Protein AF-0000000084339738 (afdb_homodimer)

Sequence (264 aa):
MTVSRRSVSARWTGGLRAEVDAGGFTVVADEPASVGGSDTGPQPTELLLASIASCFTIALAYTARKRGVPLDGLEVDVTGHYDGPSFDAFRIEVRATTPDPEELARLAEVAERVCYVTRTLTRSPELEFVIGMTVSRRSVSARWTGGLRAEVDAGGFTVVADEPASVGGSDTGPQPTELLLASIASCFTIALAYTARKRGVPLDGLEVDVTGHYDGPSFDAFRIEVRATTPDPEELARLAEVAERVCYVTRTLTRSPELEFVIG

Foldseek 3Di:
DPPPDADKDWDDPDWQKIWIQHVNDIAIAWDDVVVTTDPPHHHPVVVLQVLQFVLLQVLLVVLCVVVVFDFAAKGWDKDFDDDDPDTPDIDIDIDTPDDDPVVSVVSSVRSCVVRPSNVCVVPPDDDDDDDD/DPPPDADKDWDDPDWQKIWIQHVNDIAIAWDDVVVTTDPPHHHPVVVLQVLQFVLLQVLLVVLCVVVVFDFAAKGWDKDFDDDDPDTPDIDIDIDTPDDDPVVSVVSSVRSCVVRPSNVCVVPPDDDDDDDD

Nearest PDB structures (foldseek):
  2onf-assembly1_B  TM=8.241E-01  e=3.377E-07  Thermoplasma acidophilum
  2pn2-assembly1_A-2  TM=8.244E-01  e=4.849E-07  Psychrobacter arcticus 273-4
  6mjn-assembly2_C  TM=7.003E-01  e=8.859E-07  Legionella pneumophila
  3lus-assembly1_A  TM=6.775E-01  e=2.439E-05  Vibrio cholerae O1 biovar El Tor str. N16961
  9jxc-assembly2_C  TM=6.841E-01  e=3.104E-05  Acinetobacter baumannii

pLDDT: mean 96.78, std 7.14, range [38.78, 99.0]

Solvent-accessible surface area (backbone atoms only — not comparable to full-atom values): 12621 Å² total; per-residue (Å²): 130,83,69,51,61,52,64,29,41,20,35,58,72,54,69,31,27,26,40,22,42,22,83,86,32,81,44,58,26,13,31,50,55,92,80,55,20,77,53,81,31,25,36,29,62,40,32,39,41,40,11,41,21,30,24,46,45,30,22,36,43,50,47,26,57,78,68,70,44,68,75,36,69,42,35,24,36,25,36,37,33,48,54,82,60,18,43,51,31,36,40,40,37,36,37,41,74,33,44,56,56,68,57,44,43,55,42,46,60,55,17,58,68,60,12,36,50,61,41,20,43,68,66,38,38,48,77,43,81,45,76,79,129,84,70,50,60,51,65,30,40,21,35,57,73,55,70,32,26,24,41,22,41,22,83,86,31,82,45,57,26,14,31,50,55,93,80,56,21,77,53,81,33,25,36,29,65,39,32,39,42,39,12,42,21,30,24,46,46,30,20,35,42,50,47,26,58,76,69,69,46,68,74,37,70,42,36,24,36,25,36,37,32,48,54,82,61,18,44,52,32,36,40,40,37,37,40,41,72,34,44,55,56,67,59,44,44,55,40,45,60,55,18,58,70,59,12,36,48,61,41,19,44,68,66,36,37,48,79,43,80,46,74,78

Organism: Pseudonocardia thermophila (NCBI:txid1848)

Secondary structure (DSSP, 8-state):
----EEEEEEEE-STTEEEEEETTEEEEEE--GGGT----S--HHHHHHHHHHHHHHHHHHHHHHHHT---BS-EEEEEEEE-SSSEEEEEEEEE-SBS-HHHHHHHHHHHHHH-HHHHHHHH--EEEEEE-/----EEEEEEEE-STTEEEEEETTEEEEEE--GGGT----S--HHHHHHHHHHHHHHHHHHHHHHHHT---BS-EEEEEEEE-SSSEEEEEEEEE-SBS-HHHHHHHHHHHHHH-HHHHHHHH--EEEEEE-

Radius of gyration: 17.91 Å; Cα contacts (8 Å, |Δi|>4): 684; chains: 2; bounding box: 31×58×48 Å

InterPro domains:
  IPR003718 OsmC/Ohr conserved domain [PF02566] (37-128)
  IPR015946 K homology domain-like, alpha/beta [G3DSA:3.30.300.20] (3-131)
  IPR036102 OsmC/Ohr superfamily [SSF82784] (3-129)
  IPR052924 OsmC/Ohr hydroperoxide reductase [PTHR35368] (8-130)

Structure (mmCIF, N/CA/C/O backbone):
data_AF-0000000084339738-model_v1
#
loop_
_entity.id
_entity.type
_entity.pdbx_description
1 polymer 'Uncharacterized OsmC-related protein'
#
loop_
_atom_site.group_PDB
_atom_site.id
_atom_site.type_symbol
_atom_site.label_atom_id
_atom_site.label_alt_id
_atom_site.label_comp_id
_atom_site.label_asym_id
_atom_site.label_entity_id
_atom_site.label_seq_id
_atom_site.pdbx_PDB_ins_code
_atom_site.Cartn_x
_atom_site.Cartn_y
_atom_site.Cartn_z
_atom_site.occupancy
_atom_site.B_iso_or_equiv
_atom_site.auth_seq_id
_atom_site.auth_comp_id
_atom_site.auth_asym_id
_atom_site.auth_atom_id
_atom_site.pdbx_PDB_model_num
ATOM 1 N N . MET A 1 1 ? -2.322 -0.735 24.672 1 38.78 1 MET A N 1
ATOM 2 C CA . MET A 1 1 ? -1.354 -1.826 24.609 1 38.78 1 MET A CA 1
ATOM 3 C C . MET A 1 1 ? -0.837 -2.018 23.188 1 38.78 1 MET A C 1
ATOM 5 O O . MET A 1 1 ? -1.622 -2.221 22.266 1 38.78 1 MET A O 1
ATOM 9 N N . THR A 1 2 ? 0.412 -1.469 22.672 1 54.81 2 THR A N 1
ATOM 10 C CA . THR A 1 2 ? 0.859 -1.045 21.359 1 54.81 2 THR A CA 1
ATOM 11 C C . THR A 1 2 ? 0.83 -2.215 20.375 1 54.81 2 THR A C 1
ATOM 13 O O . THR A 1 2 ? 1.397 -3.273 20.641 1 54.81 2 THR A O 1
ATOM 16 N N . VAL A 1 3 ? -0.227 -2.396 19.734 1 66.94 3 VAL A N 1
ATOM 17 C CA . VAL A 1 3 ? -0.334 -3.518 18.812 1 66.94 3 VAL A CA 1
ATOM 18 C C . VAL A 1 3 ? 0.99 -3.707 18.062 1 66.94 3 VAL 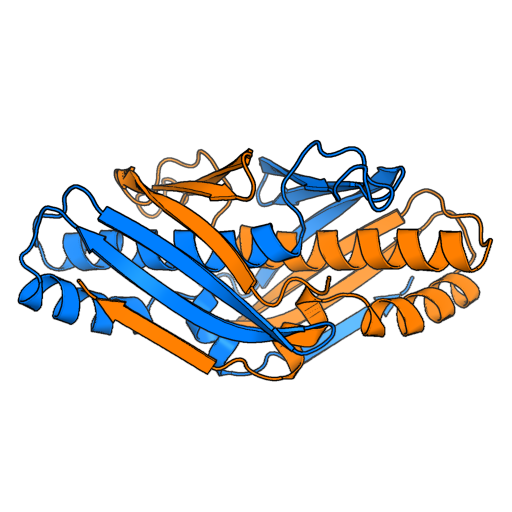A C 1
ATOM 20 O O . VAL A 1 3 ? 1.51 -2.766 17.469 1 66.94 3 VAL A O 1
ATOM 23 N N . SER A 1 4 ? 1.589 -4.867 18.391 1 90.62 4 SER A N 1
ATOM 24 C CA . SER A 1 4 ? 2.9 -5.172 17.828 1 90.62 4 SER A CA 1
ATOM 25 C C . SER A 1 4 ? 2.777 -5.746 16.422 1 90.62 4 SER A C 1
ATOM 27 O O . SER A 1 4 ? 3.768 -5.828 15.688 1 90.62 4 SER A O 1
ATOM 29 N N . ARG A 1 5 ? 1.501 -6.129 16.062 1 97.38 5 ARG A N 1
ATOM 30 C CA . ARG A 1 5 ? 1.348 -6.727 14.742 1 97.38 5 ARG A CA 1
ATOM 31 C C . ARG A 1 5 ? 0.013 -6.332 14.117 1 97.38 5 ARG A C 1
ATOM 33 O O . ARG A 1 5 ? -0.919 -5.945 14.828 1 97.38 5 ARG A O 1
ATOM 40 N N . ARG A 1 6 ? -0.111 -6.371 12.844 1 98.06 6 ARG A N 1
ATOM 41 C CA . ARG A 1 6 ? -1.305 -6.176 12.023 1 98.06 6 ARG A CA 1
ATOM 42 C C . ARG A 1 6 ? -1.306 -7.117 10.82 1 98.06 6 ARG A C 1
ATOM 44 O O . ARG A 1 6 ? -0.273 -7.309 10.18 1 98.06 6 ARG A O 1
ATOM 51 N N . SER A 1 7 ? -2.541 -7.652 10.523 1 98.81 7 SER A N 1
ATOM 52 C CA . SER A 1 7 ? -2.588 -8.617 9.43 1 98.81 7 SER A CA 1
ATOM 53 C C . SER A 1 7 ? -3.74 -8.32 8.477 1 98.81 7 SER A C 1
ATOM 55 O O . SER A 1 7 ? -4.746 -7.73 8.875 1 98.81 7 SER A O 1
ATOM 57 N N . VAL A 1 8 ? -3.568 -8.711 7.199 1 98.94 8 VAL A N 1
ATOM 58 C CA . VAL A 1 8 ? -4.629 -8.742 6.199 1 98.94 8 VAL A CA 1
ATOM 59 C C . VAL A 1 8 ? -4.613 -10.086 5.473 1 98.94 8 VAL A C 1
ATOM 61 O O . VAL A 1 8 ? -3.633 -10.836 5.555 1 98.94 8 VAL A O 1
ATOM 64 N N . SER A 1 9 ? -5.742 -10.367 4.789 1 98.94 9 SER A N 1
ATOM 65 C CA . SER A 1 9 ? -5.848 -11.633 4.062 1 98.94 9 SER A CA 1
ATOM 66 C C . SER A 1 9 ? -6.367 -11.406 2.645 1 98.94 9 SER A C 1
ATOM 68 O O . SER A 1 9 ? -7.395 -10.758 2.449 1 98.94 9 SER A O 1
ATOM 70 N N . ALA A 1 10 ? -5.645 -11.945 1.704 1 98.94 10 ALA A N 1
ATOM 71 C CA . ALA A 1 10 ? -6.062 -11.867 0.306 1 98.94 10 ALA A CA 1
ATOM 72 C C . ALA A 1 10 ? -6.516 -13.227 -0.208 1 98.94 10 ALA A C 1
ATOM 74 O O . ALA A 1 10 ? -5.922 -14.258 0.131 1 98.94 10 ALA A O 1
ATOM 75 N N . ARG A 1 11 ? -7.48 -13.172 -1.057 1 98.94 11 ARG A N 1
ATOM 76 C CA . ARG A 1 11 ? -7.926 -14.336 -1.82 1 98.94 11 ARG A CA 1
ATOM 77 C C . ARG A 1 11 ? -7.898 -14.047 -3.318 1 98.94 11 ARG A C 1
ATOM 79 O O . ARG A 1 11 ? -8.312 -12.977 -3.758 1 98.94 11 ARG A O 1
ATOM 86 N N . TRP A 1 12 ? -7.379 -15.039 -4.008 1 98.94 12 TRP A N 1
ATOM 87 C CA . TRP A 1 12 ? -7.441 -14.977 -5.461 1 98.94 12 TRP A CA 1
ATOM 88 C C . TRP A 1 12 ? -8.859 -15.211 -5.961 1 98.94 12 TRP A C 1
ATOM 90 O O . TRP A 1 12 ? -9.523 -16.156 -5.535 1 98.94 12 TRP A O 1
ATOM 100 N N . THR A 1 13 ? -9.305 -14.352 -6.82 1 98.62 13 THR A N 1
ATOM 101 C CA . THR A 1 13 ? -10.68 -14.484 -7.285 1 98.62 13 THR A CA 1
ATOM 102 C C . THR A 1 13 ? -10.727 -14.727 -8.789 1 98.62 13 THR A C 1
ATOM 104 O O . THR A 1 13 ? -11.75 -14.492 -9.438 1 98.62 13 THR A O 1
ATOM 107 N N . GLY A 1 14 ? -9.578 -15.109 -9.359 1 97.88 14 GLY A N 1
ATOM 108 C CA . GLY A 1 14 ? -9.492 -15.422 -10.781 1 97.88 14 GLY A CA 1
ATOM 109 C C . GLY A 1 14 ? -8.727 -14.375 -11.57 1 97.88 14 GLY A C 1
ATOM 110 O O . GLY A 1 14 ? -8.75 -13.188 -11.227 1 97.88 14 GLY A O 1
ATOM 111 N N . GLY A 1 15 ? -8.109 -14.812 -12.68 1 98 15 GLY A N 1
ATOM 112 C CA . GLY A 1 15 ? -7.332 -13.875 -13.469 1 98 15 GLY A CA 1
ATOM 113 C C . GLY A 1 15 ? -6.25 -13.172 -12.672 1 98 15 GLY A C 1
ATOM 114 O O . GLY A 1 15 ? -5.469 -13.82 -11.977 1 98 15 GLY A O 1
ATOM 115 N N . LEU A 1 16 ? -6.184 -11.914 -12.883 1 98.81 16 LEU A N 1
ATOM 116 C CA . LEU A 1 16 ? -5.227 -11.094 -12.148 1 98.81 16 LEU A CA 1
ATOM 117 C C . LEU A 1 16 ? -5.941 -10.18 -11.156 1 98.81 16 LEU A C 1
ATOM 119 O O . LEU A 1 16 ? -5.699 -8.969 -11.141 1 98.81 16 LEU A O 1
ATOM 123 N N . ARG A 1 17 ? -6.84 -10.844 -10.422 1 98.88 17 ARG A N 1
ATOM 124 C CA . ARG A 1 17 ? -7.688 -10.148 -9.461 1 98.88 17 ARG A CA 1
ATOM 125 C C . ARG A 1 17 ? -7.594 -10.797 -8.078 1 98.88 17 ARG A C 1
ATOM 127 O O . ARG A 1 17 ? -7.523 -12.016 -7.969 1 98.88 17 ARG A O 1
ATOM 134 N N . ALA A 1 18 ? -7.605 -10.016 -7.07 1 98.94 18 ALA A N 1
ATOM 135 C CA . ALA A 1 18 ? -7.602 -10.461 -5.68 1 98.94 18 ALA A CA 1
ATOM 136 C C . ALA A 1 18 ? -8.531 -9.609 -4.828 1 98.94 18 ALA A C 1
ATOM 138 O O . ALA A 1 18 ? -8.766 -8.438 -5.137 1 98.94 18 ALA A O 1
ATOM 139 N N . GLU A 1 19 ? -9.102 -10.188 -3.838 1 98.94 19 GLU A N 1
ATOM 140 C CA . GLU A 1 19 ? -9.828 -9.492 -2.785 1 98.94 19 GLU A CA 1
ATOM 141 C C . GLU A 1 19 ? -9.117 -9.617 -1.44 1 98.94 19 GLU A C 1
ATOM 143 O O . GLU A 1 19 ? -8.734 -10.711 -1.036 1 98.94 19 GLU A O 1
ATOM 148 N N . VAL A 1 20 ? -8.953 -8.516 -0.795 1 99 20 VAL A N 1
ATOM 149 C CA . VAL A 1 20 ? -8.234 -8.492 0.475 1 99 20 VAL A CA 1
ATOM 150 C C . VAL A 1 20 ? -9.18 -8.07 1.598 1 99 20 VAL A C 1
ATOM 152 O O . VAL A 1 20 ? -9.93 -7.102 1.46 1 99 20 VAL A O 1
ATOM 155 N N . ASP A 1 21 ? -9.25 -8.836 2.613 1 98.94 21 ASP A N 1
ATOM 156 C CA . ASP A 1 21 ? -9.82 -8.367 3.871 1 98.94 21 ASP A CA 1
ATOM 157 C C . ASP A 1 21 ? -8.797 -7.559 4.668 1 98.94 21 ASP A C 1
ATOM 159 O O . ASP A 1 21 ? -7.816 -8.117 5.172 1 98.94 21 ASP A O 1
ATOM 163 N N . ALA A 1 22 ? -9 -6.328 4.727 1 98.88 22 ALA A N 1
ATOM 164 C CA . ALA A 1 22 ? -8.141 -5.398 5.457 1 98.88 22 ALA A CA 1
ATOM 165 C C . ALA A 1 22 ? -8.891 -4.766 6.625 1 98.88 22 ALA A C 1
ATOM 167 O O . ALA A 1 22 ? -9.562 -3.742 6.457 1 98.88 22 ALA A O 1
ATOM 168 N N . GLY A 1 23 ? -8.742 -5.32 7.785 1 97.75 23 GLY A N 1
ATOM 169 C CA . GLY A 1 23 ? -9.391 -4.789 8.969 1 97.75 23 GLY A CA 1
ATOM 170 C C . GLY A 1 23 ? -10.906 -4.879 8.914 1 97.75 23 GLY A C 1
ATOM 171 O O . GLY A 1 23 ? -11.602 -4.004 9.43 1 97.75 23 GLY A O 1
ATOM 172 N N . GLY A 1 24 ? -11.406 -5.84 8.234 1 98.38 24 GLY A N 1
ATOM 173 C CA . GLY A 1 24 ? -12.852 -6 8.117 1 98.38 24 GLY A CA 1
ATOM 174 C C . GLY A 1 24 ? -13.422 -5.332 6.887 1 98.38 24 GLY A C 1
ATOM 175 O O . GLY A 1 24 ? -14.625 -5.438 6.621 1 98.38 24 GLY A O 1
ATOM 176 N N . PHE A 1 25 ? -12.664 -4.617 6.105 1 98.88 25 PHE A N 1
ATOM 177 C CA . PHE A 1 25 ? -13.078 -3.975 4.863 1 98.88 25 PHE A CA 1
ATOM 178 C C . PHE A 1 25 ? -12.539 -4.734 3.658 1 98.88 25 PHE A C 1
ATOM 180 O O . PHE A 1 25 ? -11.398 -5.199 3.668 1 98.88 25 PHE A O 1
ATOM 187 N N . THR A 1 26 ? -13.328 -4.898 2.645 1 98.88 26 THR A N 1
ATOM 188 C CA . THR A 1 26 ? -12.883 -5.547 1.418 1 98.88 26 THR A CA 1
ATOM 189 C C . THR A 1 26 ? -12.188 -4.547 0.496 1 98.88 26 THR A C 1
ATOM 191 O O . THR A 1 26 ? -12.758 -3.502 0.168 1 98.88 26 THR A O 1
ATOM 194 N N . VAL A 1 27 ? -10.992 -4.828 0.127 1 98.88 27 VAL A N 1
ATOM 195 C CA . VAL A 1 27 ? -10.227 -4.082 -0.866 1 98.88 27 VAL A CA 1
ATOM 196 C C . VAL A 1 27 ? -10 -4.949 -2.102 1 98.88 27 VAL A C 1
ATOM 198 O O . VAL A 1 27 ? -9.461 -6.059 -2.002 1 98.88 27 VAL A O 1
ATOM 201 N N . VAL A 1 28 ? -10.422 -4.43 -3.223 1 98.88 28 VAL A N 1
ATOM 202 C CA . VAL A 1 28 ? -10.211 -5.152 -4.473 1 98.88 28 VAL A CA 1
ATOM 203 C C . VAL A 1 28 ? -8.945 -4.645 -5.16 1 98.88 28 VAL A C 1
ATOM 205 O O . VAL A 1 28 ? -8.703 -3.436 -5.207 1 98.88 28 VAL A O 1
ATOM 208 N N . ALA A 1 29 ? -8.133 -5.527 -5.625 1 98.94 29 ALA A N 1
ATOM 209 C CA . ALA A 1 29 ? -7.016 -5.227 -6.52 1 98.94 29 ALA A CA 1
ATOM 210 C C . ALA A 1 29 ? -7.129 -6.012 -7.82 1 98.94 29 ALA A C 1
ATOM 212 O O . ALA A 1 29 ? -7.512 -7.188 -7.816 1 98.94 29 ALA A O 1
ATOM 213 N N . ASP A 1 30 ? -6.785 -5.352 -8.922 1 98.94 30 ASP A N 1
ATOM 214 C CA . ASP A 1 30 ? -6.934 -5.977 -10.234 1 98.94 30 ASP A CA 1
ATOM 215 C C . ASP A 1 30 ? -5.977 -5.355 -11.25 1 98.94 30 ASP A C 1
ATOM 217 O O . ASP A 1 30 ? -5.398 -4.293 -11 1 98.94 30 ASP A O 1
ATOM 221 N N . GLU A 1 31 ? -5.777 -6.055 -12.32 1 98.69 31 GLU A N 1
ATOM 222 C CA . GLU A 1 31 ? -5.016 -5.512 -13.445 1 98.69 31 GLU A CA 1
ATOM 223 C C . GLU A 1 31 ? -5.938 -5.098 -14.586 1 98.69 31 GLU A C 1
ATOM 225 O O . GLU A 1 31 ? -7.074 -5.566 -14.68 1 98.69 31 GLU A O 1
ATOM 230 N N . PRO A 1 32 ? -5.449 -4.18 -15.422 1 97.81 32 PRO A N 1
ATOM 231 C CA . PRO A 1 32 ? -6.25 -3.805 -16.594 1 97.81 32 PRO A CA 1
ATOM 232 C C . PRO A 1 32 ? -6.535 -4.988 -17.516 1 97.81 32 PRO A C 1
ATOM 234 O O . PRO A 1 32 ? -5.809 -5.984 -17.484 1 97.81 32 PRO A O 1
ATOM 237 N N . ALA A 1 33 ? -7.574 -4.855 -18.312 1 96.94 33 ALA A N 1
ATOM 238 C CA . ALA A 1 33 ? -7.934 -5.902 -19.25 1 96.94 33 ALA A CA 1
ATOM 239 C C . ALA A 1 33 ? -6.809 -6.145 -20.266 1 96.94 33 ALA A C 1
ATOM 241 O O . ALA A 1 33 ? -6.59 -7.277 -20.703 1 96.94 33 ALA A O 1
ATOM 242 N N . SER A 1 34 ? -6.043 -5.129 -20.594 1 96.06 34 SER A N 1
ATOM 243 C CA . SER A 1 34 ? -4.992 -5.184 -21.594 1 96.06 34 SER A CA 1
ATOM 244 C C . SER A 1 34 ? -3.885 -6.152 -21.188 1 96.06 34 SER A C 1
ATOM 246 O O . SER A 1 34 ? -3.139 -6.641 -22.047 1 96.06 34 SER A O 1
ATOM 248 N N . VAL A 1 35 ? -3.812 -6.473 -19.906 1 94.5 35 VAL A N 1
ATOM 249 C CA . VAL A 1 35 ? -2.736 -7.363 -19.484 1 94.5 35 VAL A CA 1
ATOM 250 C C . VAL A 1 35 ? -3.326 -8.625 -18.875 1 94.5 35 VAL A C 1
ATOM 252 O O . VAL A 1 35 ? -2.621 -9.383 -18.203 1 94.5 35 VAL A O 1
ATOM 255 N N . GLY A 1 36 ? -4.617 -8.758 -19.031 1 95 36 GLY A N 1
ATOM 256 C CA . GLY A 1 36 ? -5.203 -10.031 -18.625 1 95 36 GLY A CA 1
ATOM 257 C C . GLY A 1 36 ? -6.055 -9.93 -17.375 1 95 36 GLY A C 1
ATOM 258 O O . GLY A 1 36 ? -6.559 -10.945 -16.875 1 95 36 GLY A O 1
ATOM 259 N N . GLY A 1 37 ? -6.188 -8.773 -16.797 1 98.06 37 GLY A N 1
ATOM 260 C CA . GLY A 1 37 ? -7.117 -8.562 -15.688 1 98.06 37 GLY A CA 1
ATOM 261 C C . GLY A 1 37 ? -8.531 -8.25 -16.156 1 98.06 37 GLY A C 1
ATOM 262 O O . GLY A 1 37 ? -8.883 -8.516 -17.297 1 98.06 37 GLY A O 1
ATOM 263 N N . SER A 1 38 ? -9.367 -7.797 -15.195 1 98.5 38 SER A N 1
ATOM 264 C CA . SER A 1 38 ? -10.758 -7.473 -15.492 1 98.5 38 SER A CA 1
ATOM 265 C C . SER A 1 38 ? -11.055 -6.004 -15.219 1 98.5 38 SER A C 1
ATOM 267 O O . SER A 1 38 ? -12.195 -5.555 -15.383 1 98.5 38 SER A O 1
ATOM 269 N N . ASP A 1 39 ? -10.094 -5.258 -14.75 1 98.38 39 ASP A N 1
ATOM 270 C CA . ASP A 1 39 ? -10.188 -3.816 -14.555 1 98.38 39 ASP A CA 1
ATOM 271 C C . ASP A 1 39 ? -11.305 -3.463 -13.578 1 98.38 39 ASP A C 1
ATOM 273 O O . ASP A 1 39 ? -12.117 -2.578 -13.852 1 98.38 39 ASP A O 1
ATOM 277 N N . THR A 1 40 ? -11.367 -4.121 -12.438 1 98.69 40 THR A N 1
ATOM 278 C CA . THR A 1 40 ? -12.453 -3.918 -11.484 1 98.69 40 THR A CA 1
ATOM 279 C C . THR A 1 40 ? -11.93 -3.299 -10.195 1 98.69 40 THR A C 1
ATOM 281 O O . THR A 1 40 ? -12.664 -3.164 -9.219 1 98.69 40 THR A O 1
ATOM 284 N N . GLY A 1 41 ? -10.703 -2.953 -10.148 1 98.81 41 GLY A N 1
ATOM 285 C CA . GLY A 1 41 ? -10.062 -2.312 -9.008 1 98.81 41 GLY A CA 1
ATOM 286 C C . GLY A 1 41 ? -8.688 -1.764 -9.328 1 98.81 41 GLY A C 1
ATOM 287 O O . GLY A 1 41 ? -8.164 -1.986 -10.422 1 98.81 41 GLY A O 1
ATOM 288 N N . PRO A 1 42 ? -8.172 -0.984 -8.422 1 98.88 42 PRO A N 1
ATOM 289 C CA . PRO A 1 42 ? -6.805 -0.497 -8.617 1 98.88 42 PRO A CA 1
ATOM 290 C C . PRO A 1 42 ? -5.785 -1.628 -8.719 1 98.88 42 PRO A C 1
ATOM 292 O O . PRO A 1 42 ? -6.027 -2.73 -8.219 1 98.88 42 PRO A O 1
ATOM 295 N N . GLN A 1 43 ? -4.73 -1.323 -9.414 1 98.88 43 GLN A N 1
ATOM 296 C CA . GLN A 1 43 ? -3.602 -2.248 -9.391 1 98.88 43 GLN A CA 1
ATOM 297 C C . GLN A 1 43 ? -2.973 -2.312 -8.008 1 98.88 43 GLN A C 1
ATOM 299 O O . GLN A 1 43 ? -3.043 -1.35 -7.238 1 98.88 43 GLN A O 1
ATOM 304 N N . PRO A 1 44 ? -2.311 -3.471 -7.672 1 98.94 44 PRO A N 1
ATOM 305 C CA . PRO A 1 44 ? -1.634 -3.543 -6.375 1 98.94 44 PRO A CA 1
ATOM 306 C C . PRO A 1 44 ? -0.646 -2.398 -6.16 1 98.94 44 PRO A C 1
ATOM 308 O O . PRO A 1 44 ? -0.526 -1.883 -5.047 1 98.94 44 PRO A O 1
ATOM 311 N N . THR A 1 45 ? 0.042 -1.956 -7.219 1 98.81 45 THR A N 1
ATOM 312 C CA . THR A 1 45 ? 0.986 -0.849 -7.113 1 98.81 45 THR A CA 1
ATOM 313 C C . THR A 1 45 ? 0.255 0.46 -6.828 1 98.81 45 THR A C 1
ATOM 315 O O . THR A 1 45 ? 0.776 1.33 -6.129 1 98.81 45 THR A O 1
ATOM 318 N N . GLU A 1 46 ? -0.935 0.609 -7.359 1 98.94 46 GLU A N 1
ATOM 319 C CA . GLU A 1 46 ? -1.752 1.776 -7.039 1 98.94 46 GLU A CA 1
ATOM 320 C C . GLU A 1 46 ? -2.221 1.742 -5.586 1 98.94 46 GLU A C 1
ATOM 322 O O . GLU A 1 46 ? -2.367 2.789 -4.953 1 98.94 46 GLU A O 1
ATOM 327 N N . LEU A 1 47 ? -2.453 0.535 -5.023 1 98.94 47 LEU A N 1
ATOM 328 C CA . LEU A 1 47 ? -2.768 0.417 -3.604 1 98.94 47 LEU A CA 1
ATOM 329 C C . LEU A 1 47 ? -1.579 0.837 -2.746 1 98.94 47 LEU A C 1
ATOM 331 O O . LEU A 1 47 ? -1.757 1.435 -1.682 1 98.94 47 LEU A O 1
ATOM 335 N N . LEU A 1 48 ? -0.37 0.492 -3.166 1 98.94 48 LEU A N 1
ATOM 336 C CA . LEU A 1 48 ? 0.822 0.975 -2.477 1 98.94 48 LEU A CA 1
ATOM 337 C C . LEU A 1 48 ? 0.858 2.498 -2.453 1 98.94 48 LEU A C 1
ATOM 339 O O . LEU A 1 48 ? 1.016 3.105 -1.392 1 98.94 48 LEU A O 1
ATOM 343 N N . LEU A 1 49 ? 0.665 3.131 -3.629 1 98.94 49 LEU A N 1
ATOM 344 C CA . LEU A 1 49 ? 0.635 4.586 -3.705 1 98.94 49 LEU A CA 1
ATOM 345 C C . LEU A 1 49 ? -0.487 5.152 -2.842 1 98.94 49 LEU A C 1
ATOM 347 O O . LEU A 1 49 ? -0.311 6.184 -2.184 1 98.94 49 LEU A O 1
ATOM 351 N N . ALA A 1 50 ? -1.644 4.504 -2.861 1 99 50 ALA A N 1
ATOM 352 C CA . ALA A 1 50 ? -2.787 4.949 -2.07 1 99 50 ALA A CA 1
ATOM 353 C C . ALA A 1 50 ? -2.477 4.898 -0.577 1 99 50 ALA A C 1
ATOM 355 O O . ALA A 1 50 ? -2.938 5.746 0.189 1 99 50 ALA A O 1
ATOM 356 N N . SER A 1 51 ? -1.758 3.854 -0.178 1 98.94 51 SER A N 1
ATOM 357 C CA . SER A 1 51 ? -1.368 3.76 1.225 1 98.94 51 SER A CA 1
ATOM 358 C C . SER A 1 51 ? -0.486 4.934 1.633 1 98.94 51 SER A C 1
ATOM 360 O O . SER A 1 51 ? -0.654 5.496 2.717 1 98.94 51 SER A O 1
ATOM 362 N N . ILE A 1 52 ? 0.429 5.375 0.799 1 98.94 52 ILE A N 1
ATOM 363 C CA . ILE A 1 52 ? 1.294 6.523 1.045 1 98.94 52 ILE A CA 1
ATOM 364 C C . ILE A 1 52 ? 0.45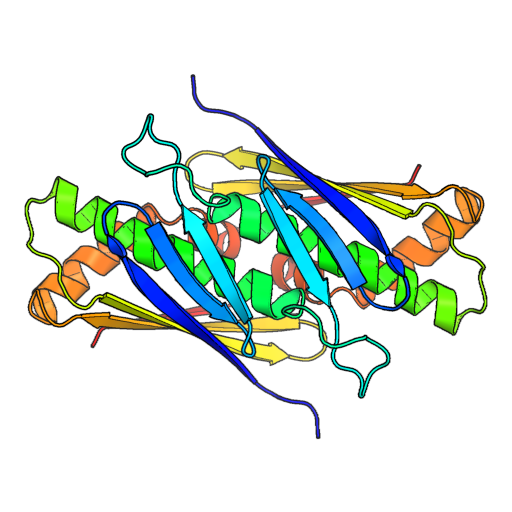2 7.797 1.128 1 98.94 52 ILE A C 1
ATOM 366 O O . ILE A 1 52 ? 0.539 8.547 2.105 1 98.94 52 ILE A O 1
ATOM 370 N N . ALA A 1 53 ? -0.368 7.988 0.134 1 99 53 ALA A N 1
ATOM 371 C CA . ALA A 1 53 ? -1.155 9.211 0.011 1 99 53 ALA A CA 1
ATOM 372 C C . ALA A 1 53 ? -2.104 9.375 1.195 1 99 53 ALA A C 1
ATOM 374 O O . ALA A 1 53 ? -2.191 10.453 1.783 1 99 53 ALA A O 1
ATOM 375 N N . SER A 1 54 ? -2.758 8.336 1.508 1 98.94 54 SER A N 1
ATOM 376 C CA . SER A 1 54 ? -3.736 8.406 2.59 1 98.94 54 SER A CA 1
ATOM 377 C C . SER A 1 54 ? -3.053 8.57 3.943 1 98.94 54 SER A C 1
ATOM 379 O O . SER A 1 54 ? -3.512 9.336 4.789 1 98.94 54 SER A O 1
ATOM 381 N N . CYS A 1 55 ? -1.992 7.855 4.156 1 98.94 55 CYS A N 1
ATOM 382 C CA . CYS A 1 55 ? -1.271 7.969 5.418 1 98.94 55 CYS A CA 1
ATOM 383 C C . CYS A 1 55 ? -0.789 9.391 5.645 1 98.94 55 CYS A C 1
ATOM 385 O O . CYS A 1 55 ? -0.957 9.945 6.734 1 98.94 55 CYS A O 1
ATOM 387 N N . PHE A 1 56 ? -0.166 9.961 4.59 1 98.94 56 PHE A N 1
ATOM 388 C CA . PHE A 1 56 ? 0.374 11.305 4.75 1 98.94 56 PHE A CA 1
ATOM 389 C C . PHE A 1 56 ? -0.748 12.32 4.938 1 98.94 56 PHE A C 1
ATOM 391 O O . PHE A 1 56 ? -0.616 13.266 5.719 1 98.94 56 PHE A O 1
ATOM 398 N N . THR A 1 57 ? -1.844 12.133 4.223 1 98.94 57 THR A N 1
ATOM 399 C CA . THR A 1 57 ? -3.018 12.984 4.391 1 98.94 57 THR A CA 1
ATOM 400 C C . THR A 1 57 ? -3.508 12.953 5.836 1 98.94 57 THR A C 1
ATOM 402 O O . THR A 1 57 ? -3.693 14 6.457 1 98.94 57 THR A O 1
ATOM 405 N N . ILE A 1 58 ? -3.641 11.773 6.352 1 98.94 58 ILE A N 1
ATOM 406 C CA . ILE A 1 58 ? -4.172 11.586 7.695 1 98.94 58 ILE A CA 1
ATOM 407 C C . ILE A 1 58 ? -3.158 12.078 8.727 1 98.94 58 ILE A C 1
ATOM 409 O O . ILE A 1 58 ? -3.531 12.688 9.734 1 98.94 58 ILE A O 1
ATOM 413 N N . ALA A 1 59 ? -1.885 11.836 8.484 1 98.81 59 ALA A N 1
ATOM 414 C CA . ALA A 1 59 ? -0.833 12.344 9.359 1 98.81 59 ALA A CA 1
ATOM 415 C C . ALA A 1 59 ? -0.887 13.867 9.445 1 98.81 59 ALA A C 1
ATOM 417 O O . ALA A 1 59 ? -0.73 14.438 10.523 1 98.81 59 ALA A O 1
ATOM 418 N N . LEU A 1 60 ? -1.089 14.5 8.328 1 98.88 60 LEU A N 1
ATOM 419 C CA . LEU A 1 60 ? -1.199 15.953 8.305 1 98.88 60 LEU A CA 1
ATOM 420 C C . LEU A 1 60 ? -2.42 16.422 9.086 1 98.88 60 LEU A C 1
ATOM 422 O O . LEU A 1 60 ? -2.334 17.375 9.867 1 98.88 60 LEU A O 1
ATOM 426 N N . ALA A 1 61 ? -3.529 15.781 8.867 1 98.81 61 ALA A N 1
ATOM 427 C CA . ALA A 1 61 ? -4.75 16.125 9.594 1 98.81 61 ALA A CA 1
ATOM 428 C C . ALA A 1 61 ? -4.559 15.953 11.102 1 98.81 61 ALA A C 1
ATOM 430 O O . ALA A 1 61 ? -4.973 16.812 11.883 1 98.81 61 ALA A O 1
ATOM 431 N N . TYR A 1 62 ? -3.949 14.875 11.469 1 98.69 62 TYR A N 1
ATOM 432 C CA . TYR A 1 62 ? -3.652 14.586 12.875 1 98.69 62 TYR A CA 1
ATOM 433 C C . TYR A 1 62 ? -2.783 15.688 13.477 1 98.69 62 TYR A C 1
ATOM 435 O O . TYR A 1 62 ? -3.086 16.203 14.555 1 98.69 62 TYR A O 1
ATOM 443 N N . THR A 1 63 ? -1.703 15.977 12.812 1 98.56 63 THR A N 1
ATOM 444 C CA . THR A 1 63 ? -0.74 16.969 13.281 1 98.56 63 THR A CA 1
ATOM 445 C C . THR A 1 63 ? -1.391 18.344 13.406 1 98.56 63 THR A C 1
ATOM 447 O O . THR A 1 63 ? -1.167 19.047 14.383 1 98.56 63 THR A O 1
ATOM 450 N N . ALA A 1 64 ? -2.158 18.734 12.398 1 98.69 64 ALA A N 1
ATOM 451 C CA . ALA A 1 64 ? -2.852 20.016 12.414 1 98.69 64 ALA A CA 1
ATOM 452 C C . ALA A 1 64 ? -3.789 20.125 13.609 1 98.69 64 ALA A C 1
ATOM 454 O O . ALA A 1 64 ? -3.803 21.141 14.312 1 98.69 64 ALA A O 1
ATOM 455 N N . ARG A 1 65 ? -4.492 19.094 13.82 1 98.06 65 ARG A N 1
ATOM 456 C CA . ARG A 1 65 ? -5.426 19.047 14.938 1 98.06 65 ARG A CA 1
ATOM 457 C C . ARG A 1 65 ? -4.684 19.172 16.266 1 98.06 65 ARG A C 1
ATOM 459 O O . ARG A 1 65 ? -5.086 19.969 17.125 1 98.06 65 ARG A O 1
ATOM 466 N N . LYS A 1 66 ? -3.672 18.453 16.438 1 97.5 66 LYS A N 1
ATOM 467 C CA . LYS A 1 66 ? -2.889 18.453 17.672 1 97.5 66 LYS A CA 1
ATOM 468 C C . LYS A 1 66 ? -2.305 19.828 17.938 1 97.5 66 LYS A C 1
ATOM 470 O O . LYS A 1 66 ? -2.189 20.234 19.109 1 97.5 66 LYS A O 1
ATOM 475 N N . ARG A 1 67 ? -2.01 20.547 16.906 1 97.69 67 ARG A N 1
ATOM 476 C CA . ARG A 1 67 ? -1.345 21.844 17.047 1 97.69 67 ARG A CA 1
ATOM 477 C C . ARG A 1 67 ? -2.354 22.984 17 1 97.69 67 ARG A C 1
ATOM 479 O O . ARG A 1 67 ? -1.978 24.156 17.078 1 97.69 67 ARG A O 1
ATOM 486 N N . GLY A 1 68 ? -3.59 22.656 16.766 1 98.06 68 GLY A N 1
ATOM 487 C CA . GLY A 1 68 ? -4.633 23.656 16.703 1 98.06 68 GLY A CA 1
ATOM 488 C C . GLY A 1 68 ? -4.574 24.5 15.438 1 98.06 68 GLY A C 1
ATOM 489 O O . GLY A 1 68 ? -4.969 25.672 15.445 1 98.06 68 GLY A O 1
ATOM 490 N N . VAL A 1 69 ? -4 24.016 14.375 1 98.5 69 VAL A N 1
ATOM 491 C CA . VAL A 1 69 ? -3.898 24.719 13.109 1 98.5 69 VAL A CA 1
ATOM 492 C C . VAL A 1 69 ? -5.086 24.359 12.219 1 98.5 69 VAL A C 1
ATOM 494 O O . VAL A 1 69 ? -5.336 23.188 11.945 1 98.5 69 VAL A O 1
ATOM 497 N N . PRO A 1 70 ? -5.863 25.375 11.828 1 98.38 70 PRO A N 1
ATOM 498 C CA . PRO A 1 70 ? -6.941 25.047 10.891 1 98.38 70 PRO A CA 1
ATOM 499 C C . PRO A 1 70 ? -6.434 24.422 9.602 1 98.38 70 PRO A C 1
ATOM 501 O O . PRO A 1 70 ? -5.391 24.828 9.07 1 98.38 70 PRO A O 1
ATOM 504 N N . LEU A 1 71 ? -7.18 23.438 9.109 1 98.56 71 LEU A N 1
ATOM 505 C CA . LEU A 1 71 ? -6.82 22.703 7.895 1 98.56 71 LEU A CA 1
ATOM 506 C C . LEU A 1 71 ? -8.031 22.562 6.973 1 98.56 71 LEU A C 1
ATOM 508 O O . LEU A 1 71 ? -9.102 22.125 7.406 1 98.56 71 LEU A O 1
ATOM 512 N N . ASP A 1 72 ? -7.918 23.031 5.77 1 98.38 72 ASP A N 1
ATOM 513 C CA . ASP A 1 72 ? -8.969 22.906 4.77 1 98.38 72 ASP A CA 1
ATOM 514 C C . ASP A 1 72 ? -8.391 22.609 3.389 1 98.38 72 ASP A C 1
ATOM 516 O O . ASP A 1 72 ? -7.309 23.109 3.047 1 98.38 72 ASP A O 1
ATOM 520 N N . GLY A 1 73 ? -9.164 21.859 2.623 1 98.56 73 GLY A N 1
ATOM 521 C CA . GLY A 1 73 ? -8.789 21.641 1.232 1 98.56 73 GLY A CA 1
ATOM 522 C C . GLY A 1 73 ? -7.484 20.891 1.071 1 98.56 73 GLY A C 1
ATOM 523 O O . GLY A 1 73 ? -6.695 21.188 0.176 1 98.56 73 GLY A O 1
ATOM 524 N N . LEU A 1 74 ? -7.191 19.969 1.961 1 98.88 74 LEU A N 1
ATOM 525 C CA . LEU A 1 74 ? -5.949 19.203 1.907 1 98.88 74 LEU A CA 1
ATOM 526 C C . LEU A 1 74 ? -6.02 18.141 0.817 1 98.88 74 LEU A C 1
ATOM 528 O O . LEU A 1 74 ? -6.969 17.359 0.767 1 98.88 74 LEU A O 1
ATOM 532 N N . GLU A 1 75 ? -5.047 18.125 -0.059 1 98.88 75 GLU A N 1
ATOM 533 C CA . GLU A 1 75 ? -4.852 17.141 -1.115 1 98.88 75 GLU A CA 1
ATOM 534 C C . GLU A 1 75 ? -3.408 16.641 -1.151 1 98.88 75 GLU A C 1
ATOM 536 O O . GLU A 1 75 ? -2.475 17.422 -0.961 1 98.88 75 GLU A O 1
ATOM 541 N N . VAL A 1 76 ? -3.215 15.43 -1.334 1 99 76 VAL A N 1
ATOM 542 C CA . VAL A 1 76 ? -1.896 14.812 -1.425 1 99 76 VAL A CA 1
ATOM 543 C C . VAL A 1 76 ? -1.822 13.93 -2.668 1 99 76 VAL A C 1
ATOM 545 O O . VAL A 1 76 ? -2.549 12.938 -2.779 1 99 76 VAL A O 1
ATOM 548 N N . ASP A 1 77 ? -0.991 14.273 -3.613 1 98.94 77 ASP A N 1
ATOM 549 C CA . ASP A 1 77 ? -0.719 13.469 -4.801 1 98.94 77 ASP A CA 1
ATOM 550 C C . ASP A 1 77 ? 0.591 12.703 -4.656 1 98.94 77 ASP A C 1
ATOM 552 O O . ASP A 1 77 ? 1.601 13.258 -4.223 1 98.94 77 ASP A O 1
ATOM 556 N N . VAL A 1 78 ? 0.54 11.469 -4.973 1 98.94 78 VAL A N 1
ATOM 557 C CA . VAL A 1 78 ? 1.743 10.641 -4.926 1 98.94 78 VAL A CA 1
ATOM 558 C C . VAL A 1 78 ? 2.033 10.07 -6.312 1 98.94 78 VAL A C 1
ATOM 560 O O . VAL A 1 78 ? 1.149 9.492 -6.949 1 98.94 78 VAL A O 1
ATOM 563 N N . THR A 1 79 ? 3.256 10.289 -6.762 1 98.88 79 THR A N 1
ATOM 564 C CA . THR A 1 79 ? 3.75 9.727 -8.016 1 98.88 79 THR A CA 1
ATOM 565 C C . THR A 1 79 ? 4.918 8.781 -7.758 1 98.88 79 THR A C 1
ATOM 567 O O . THR A 1 79 ? 5.891 9.148 -7.094 1 98.88 79 THR A O 1
ATOM 570 N N . GLY A 1 80 ? 4.773 7.559 -8.25 1 98.69 80 GLY A N 1
ATOM 571 C CA . GLY A 1 80 ? 5.883 6.617 -8.227 1 98.69 80 GLY A CA 1
ATOM 572 C C . GLY A 1 80 ? 6.633 6.551 -9.539 1 98.69 80 GLY A C 1
ATOM 573 O O . GLY A 1 80 ? 6.023 6.602 -10.617 1 98.69 80 GLY A O 1
ATOM 574 N N . HIS A 1 81 ? 7.918 6.492 -9.438 1 98.25 81 HIS A N 1
ATOM 575 C CA . HIS A 1 81 ? 8.766 6.285 -10.602 1 98.25 81 HIS A CA 1
ATOM 576 C C . HIS A 1 81 ? 9.195 4.824 -10.727 1 98.25 81 HIS A C 1
ATOM 578 O O . HIS A 1 81 ? 9.805 4.277 -9.805 1 98.25 81 HIS A O 1
ATOM 584 N N . TYR A 1 82 ? 8.898 4.219 -11.867 1 96.75 82 TYR A N 1
ATOM 585 C CA . TYR A 1 82 ? 9.266 2.824 -12.094 1 96.75 82 TYR A CA 1
ATOM 586 C C . TYR A 1 82 ? 10.734 2.707 -12.5 1 96.75 82 TYR A C 1
ATOM 588 O O . TYR A 1 82 ? 11.219 3.508 -13.305 1 96.75 82 TYR A O 1
ATOM 596 N N . ASP A 1 83 ? 11.375 1.817 -11.977 1 95.56 83 ASP A N 1
ATOM 597 C CA . ASP A 1 83 ? 12.672 1.294 -12.406 1 95.56 83 ASP A CA 1
ATOM 598 C C . ASP A 1 83 ? 12.641 -0.229 -12.508 1 95.56 83 ASP A C 1
ATOM 600 O O . ASP A 1 83 ? 12.828 -0.929 -11.508 1 95.56 83 ASP A O 1
ATOM 604 N N . GLY A 1 84 ? 12.453 -0.708 -13.758 1 94.19 84 GLY A N 1
ATOM 605 C CA . GLY A 1 84 ? 12.148 -2.125 -13.883 1 94.19 84 GLY A CA 1
ATOM 606 C C . GLY A 1 84 ? 10.914 -2.537 -13.109 1 94.19 84 GLY A C 1
ATOM 607 O O . GLY A 1 84 ? 9.875 -1.881 -13.188 1 94.19 84 GLY A O 1
ATOM 608 N N . PRO A 1 85 ? 10.984 -3.719 -12.406 1 94.69 85 PRO A N 1
ATOM 609 C CA . PRO A 1 85 ? 9.812 -4.234 -11.695 1 94.69 85 PRO A CA 1
ATOM 610 C C . PRO A 1 85 ? 9.727 -3.732 -10.258 1 94.69 85 PRO A C 1
ATOM 612 O O . PRO A 1 85 ? 9.461 -4.516 -9.336 1 94.69 85 PRO A O 1
ATOM 615 N N . SER A 1 86 ? 10.016 -2.467 -10.148 1 96.75 86 SER A N 1
ATOM 616 C CA . SER A 1 86 ? 9.906 -1.823 -8.844 1 96.75 86 SER A CA 1
ATOM 617 C C . SER A 1 86 ? 9.797 -0.308 -8.984 1 96.75 86 SER A C 1
ATOM 619 O O . SER A 1 86 ? 10.016 0.239 -10.07 1 96.75 86 SER A O 1
ATOM 621 N N . PHE A 1 87 ? 9.344 0.344 -7.953 1 97.5 87 PHE A N 1
ATOM 622 C CA . PHE A 1 87 ? 9.539 1.784 -7.844 1 97.5 87 PHE A CA 1
ATOM 623 C C . PHE A 1 87 ? 10.898 2.102 -7.219 1 97.5 87 PHE A C 1
ATOM 625 O O . PHE A 1 87 ? 11.32 1.438 -6.27 1 97.5 87 PHE A O 1
ATOM 632 N N . ASP A 1 88 ? 11.555 3.143 -7.762 1 96.94 88 ASP A N 1
ATOM 633 C CA . ASP A 1 88 ? 12.805 3.543 -7.125 1 96.94 88 ASP A CA 1
ATOM 634 C C . ASP A 1 88 ? 12.656 4.887 -6.414 1 96.94 88 ASP A C 1
ATOM 636 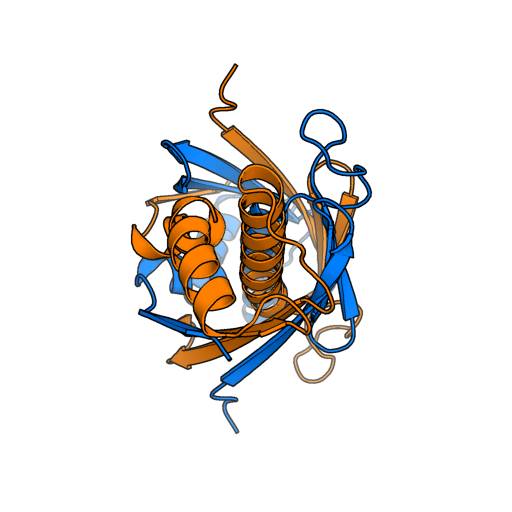O O . ASP A 1 88 ? 13.531 5.293 -5.652 1 96.94 88 ASP A O 1
ATOM 640 N N . ALA A 1 89 ? 11.516 5.543 -6.691 1 98.19 89 ALA A N 1
ATOM 641 C CA . ALA A 1 89 ? 11.289 6.828 -6.043 1 98.19 89 ALA A CA 1
ATOM 642 C C . ALA A 1 89 ? 9.797 7.145 -5.965 1 98.19 89 ALA A C 1
ATOM 644 O O . ALA A 1 89 ? 9.016 6.719 -6.824 1 98.19 89 ALA A O 1
ATOM 645 N N . PHE A 1 90 ? 9.406 7.918 -4.961 1 98.62 90 PHE A N 1
ATOM 646 C CA . PHE A 1 90 ? 8.07 8.477 -4.797 1 98.62 90 PHE A CA 1
ATOM 647 C C . PHE A 1 90 ? 8.141 9.992 -4.609 1 98.62 90 PHE A C 1
ATOM 649 O O . PHE A 1 90 ? 8.977 10.484 -3.85 1 98.62 90 PHE A O 1
ATOM 656 N N . ARG A 1 91 ? 7.328 10.672 -5.332 1 98.81 91 ARG A N 1
ATOM 657 C CA . ARG A 1 91 ? 7.113 12.102 -5.137 1 98.81 91 ARG A CA 1
ATOM 658 C C . ARG A 1 91 ? 5.773 12.367 -4.457 1 98.81 91 ARG A C 1
ATOM 660 O O . ARG A 1 91 ? 4.727 11.945 -4.953 1 98.81 91 ARG A O 1
ATOM 667 N N . ILE A 1 92 ? 5.805 13.016 -3.307 1 98.88 92 ILE A N 1
ATOM 668 C CA . ILE A 1 92 ? 4.629 13.312 -2.502 1 98.88 92 ILE A CA 1
ATOM 669 C C . ILE A 1 92 ? 4.359 14.82 -2.521 1 98.88 92 ILE A C 1
ATOM 671 O O . ILE A 1 92 ? 5.109 15.594 -1.931 1 98.88 92 ILE A O 1
ATOM 675 N N . GLU A 1 93 ? 3.297 15.172 -3.213 1 98.94 93 GLU A N 1
ATOM 676 C CA . GLU A 1 93 ? 2.934 16.578 -3.365 1 98.94 93 GLU A CA 1
ATOM 677 C C . GLU A 1 93 ? 1.735 16.938 -2.49 1 98.94 93 GLU A C 1
ATOM 679 O O . GLU A 1 93 ? 0.67 16.328 -2.609 1 98.94 93 GLU A O 1
ATOM 684 N N . VAL A 1 94 ? 1.909 18 -1.734 1 98.94 94 VAL A N 1
ATOM 685 C CA . VAL A 1 94 ? 0.906 18.375 -0.746 1 98.94 94 VAL A CA 1
ATOM 686 C C . VAL A 1 94 ? 0.413 19.797 -1.029 1 98.94 94 VAL A C 1
ATOM 688 O O . VAL A 1 94 ? 1.216 20.703 -1.241 1 98.94 94 VAL A O 1
ATOM 691 N N . ARG A 1 95 ? -0.905 19.891 -1.022 1 98.75 95 ARG A N 1
ATOM 692 C CA . ARG A 1 95 ? -1.548 21.203 -1.145 1 98.75 95 ARG A CA 1
ATOM 693 C C . ARG A 1 95 ? -2.719 21.328 -0.177 1 98.75 95 ARG A C 1
ATOM 695 O O . ARG A 1 95 ? -3.352 20.328 0.174 1 98.75 95 ARG A O 1
ATOM 702 N N . ALA A 1 96 ? -2.939 22.547 0.23 1 98.75 96 ALA A N 1
ATOM 703 C CA . ALA A 1 96 ? -4.102 22.844 1.062 1 98.75 96 ALA A CA 1
ATOM 704 C C . ALA A 1 96 ? -4.574 24.281 0.851 1 98.75 96 ALA A C 1
ATOM 706 O O . ALA A 1 96 ? -3.785 25.156 0.463 1 98.75 96 ALA A O 1
ATOM 707 N N . THR A 1 97 ? -5.883 24.516 1.036 1 98.5 97 THR A N 1
ATOM 708 C CA . THR A 1 97 ? -6.41 25.891 1.04 1 98.5 97 THR A CA 1
ATOM 709 C C . THR A 1 97 ? -5.938 26.641 2.277 1 98.5 97 THR A C 1
ATOM 711 O O . THR A 1 97 ? -5.551 27.812 2.186 1 98.5 97 THR A O 1
ATOM 714 N N . THR A 1 98 ? -6.043 26.062 3.445 1 98 98 THR A N 1
ATOM 715 C CA . THR A 1 98 ? -5.461 26.531 4.699 1 98 98 THR A CA 1
ATOM 716 C C . THR A 1 98 ? -4.73 25.391 5.41 1 98 98 THR A C 1
ATOM 718 O O . THR A 1 98 ? -5.172 24.25 5.367 1 98 98 THR A O 1
ATOM 721 N N . PRO A 1 99 ? -3.688 25.703 6.102 1 98 99 PRO A N 1
ATOM 722 C CA . PRO A 1 99 ? -3.039 27 6.359 1 98 99 PRO A CA 1
ATOM 723 C C . PRO A 1 99 ? -2.191 27.484 5.184 1 98 99 PRO A C 1
ATOM 725 O O . PRO A 1 99 ? -2.273 26.906 4.09 1 98 99 PRO A O 1
ATOM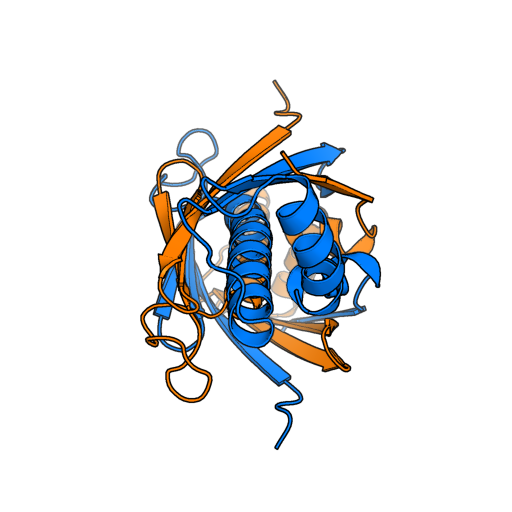 728 N N . ASP A 1 100 ? -1.446 28.531 5.438 1 97.06 100 ASP A N 1
ATOM 729 C CA . ASP A 1 100 ? -0.55 29.016 4.387 1 97.06 100 ASP A CA 1
ATOM 730 C C . ASP A 1 100 ? 0.589 28.016 4.148 1 97.06 100 ASP A C 1
ATOM 732 O O . ASP A 1 100 ? 0.797 27.094 4.941 1 97.06 100 ASP A O 1
ATOM 736 N N . PRO A 1 101 ? 1.321 28.188 3.045 1 96.94 101 PRO A N 1
ATOM 737 C CA . PRO A 1 101 ? 2.344 27.219 2.652 1 96.94 101 PRO A CA 1
ATOM 738 C C . PRO A 1 101 ? 3.445 27.062 3.697 1 96.94 101 PRO A C 1
ATOM 740 O O . PRO A 1 101 ? 3.957 25.969 3.904 1 9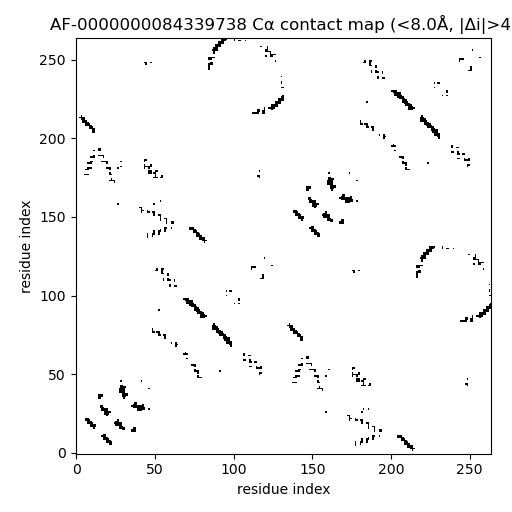6.94 101 PRO A O 1
ATOM 743 N N . GLU A 1 102 ? 3.77 28.125 4.316 1 97.38 102 GLU A N 1
ATOM 744 C CA . GLU A 1 102 ? 4.82 28.031 5.328 1 97.38 102 GLU A CA 1
ATOM 745 C C . GLU A 1 102 ? 4.383 27.172 6.512 1 97.38 102 GLU A C 1
ATOM 747 O O . GLU A 1 102 ? 5.133 26.312 6.965 1 97.38 102 GLU A O 1
ATOM 752 N N . GLU A 1 103 ? 3.205 27.453 6.969 1 98.06 103 GLU A N 1
ATOM 753 C CA . GLU A 1 103 ? 2.66 26.672 8.07 1 98.06 103 GLU A CA 1
ATOM 754 C C . GLU A 1 103 ? 2.414 25.219 7.641 1 98.06 103 GLU A C 1
ATOM 756 O O . GLU A 1 103 ? 2.631 24.297 8.422 1 98.06 103 GLU A O 1
ATOM 761 N N . LEU A 1 104 ? 1.951 25.031 6.41 1 98.62 104 LEU A N 1
ATOM 762 C CA . LEU A 1 104 ? 1.754 23.688 5.883 1 98.62 104 LEU A CA 1
ATOM 763 C C . LEU A 1 104 ? 3.07 22.922 5.852 1 98.62 104 LEU A C 1
ATOM 765 O O . LEU A 1 104 ? 3.102 21.734 6.156 1 98.62 104 LEU A O 1
ATOM 769 N N . ALA A 1 105 ? 4.152 23.594 5.527 1 98.38 105 ALA A N 1
ATOM 770 C CA . ALA A 1 105 ? 5.473 22.969 5.48 1 98.38 105 ALA A CA 1
ATOM 771 C C . ALA A 1 105 ? 5.914 22.516 6.867 1 98.38 105 ALA A C 1
ATOM 773 O O . ALA A 1 105 ? 6.508 21.453 7.02 1 98.38 105 ALA A O 1
ATOM 774 N N . ARG A 1 106 ? 5.609 23.328 7.832 1 98.12 106 ARG A N 1
ATOM 775 C CA . ARG A 1 106 ? 5.941 22.953 9.203 1 98.12 106 ARG A CA 1
ATOM 776 C C . ARG A 1 106 ? 5.16 21.719 9.648 1 98.12 106 ARG A C 1
ATOM 778 O O . ARG A 1 106 ? 5.715 20.828 10.273 1 98.12 106 ARG A O 1
ATOM 785 N N . LEU A 1 107 ? 3.898 21.734 9.336 1 98.69 107 LEU A N 1
ATOM 786 C CA . LEU A 1 107 ? 3.076 20.562 9.648 1 98.69 107 LEU A CA 1
ATOM 787 C C . LEU A 1 107 ? 3.6 19.312 8.945 1 98.69 107 LEU A C 1
ATOM 789 O O . LEU A 1 107 ? 3.598 18.234 9.523 1 98.69 107 LEU A O 1
ATOM 793 N N . ALA A 1 108 ? 4.047 19.469 7.691 1 98.69 108 ALA A N 1
ATOM 794 C CA . ALA A 1 108 ? 4.527 18.344 6.887 1 98.69 108 ALA A CA 1
ATOM 795 C C . ALA A 1 108 ? 5.777 17.719 7.504 1 98.69 108 ALA A C 1
ATOM 797 O O . ALA A 1 108 ? 5.961 16.5 7.453 1 98.69 108 ALA A O 1
ATOM 798 N N . GLU A 1 109 ? 6.594 18.531 8.078 1 97.88 109 GLU A N 1
ATOM 799 C CA . GLU A 1 109 ? 7.789 18.031 8.75 1 97.88 109 GLU A CA 1
ATOM 800 C C . GLU A 1 109 ? 7.426 17.094 9.891 1 97.88 109 GLU A C 1
ATOM 802 O O . GLU A 1 109 ? 8.039 16.031 10.055 1 97.88 109 GLU A O 1
ATOM 807 N N . VAL A 1 110 ? 6.48 17.484 10.625 1 97.88 110 VAL A N 1
ATOM 808 C CA . VAL A 1 110 ? 6.023 16.656 11.734 1 97.88 110 VAL A CA 1
ATOM 809 C C . VAL A 1 110 ? 5.316 15.414 11.203 1 97.88 110 VAL A C 1
ATOM 811 O O . VAL A 1 110 ? 5.508 14.312 11.719 1 97.88 110 VAL A O 1
ATOM 814 N N . ALA A 1 111 ? 4.492 15.578 10.172 1 98.31 111 ALA A N 1
ATOM 815 C CA . ALA A 1 111 ? 3.734 14.484 9.57 1 98.31 111 ALA A CA 1
ATOM 816 C C . ALA A 1 111 ? 4.664 13.391 9.062 1 98.31 111 ALA A C 1
ATOM 818 O O . ALA A 1 111 ? 4.324 12.203 9.109 1 98.31 111 ALA A O 1
ATOM 819 N N . GLU A 1 112 ? 5.84 13.789 8.547 1 96.81 112 GLU A N 1
ATOM 820 C CA . GLU A 1 112 ? 6.82 12.82 8.07 1 96.81 112 GLU A CA 1
ATOM 821 C C . GLU A 1 112 ? 7.23 11.859 9.188 1 96.81 112 GLU A C 1
ATOM 823 O O . GLU A 1 112 ? 7.555 10.703 8.93 1 96.81 112 GLU A O 1
ATOM 828 N N . ARG A 1 113 ? 7.094 12.312 10.438 1 95.56 113 ARG A N 1
ATOM 829 C CA . ARG A 1 113 ? 7.531 11.516 11.578 1 95.56 113 ARG A CA 1
ATOM 830 C C . ARG A 1 113 ? 6.414 10.609 12.07 1 95.56 113 ARG A C 1
ATOM 832 O O . ARG A 1 113 ? 6.656 9.68 12.844 1 95.56 113 ARG A O 1
ATOM 839 N N . VAL A 1 114 ? 5.23 10.875 11.617 1 96.56 114 VAL A N 1
ATOM 840 C CA . VAL A 1 114 ? 4.137 10.102 12.203 1 96.56 114 VAL A CA 1
ATOM 841 C C . VAL A 1 114 ? 3.393 9.352 11.102 1 96.56 114 VAL A C 1
ATOM 843 O O . VAL A 1 114 ? 2.41 8.656 11.367 1 96.56 114 VAL A O 1
ATOM 846 N N . CYS A 1 115 ? 3.779 9.547 9.891 1 97.94 115 CYS A N 1
ATOM 847 C CA . CYS A 1 115 ? 3.27 8.695 8.812 1 97.94 115 CYS A CA 1
ATOM 848 C C . CYS A 1 115 ? 3.977 7.348 8.805 1 97.94 115 CYS A C 1
ATOM 850 O O . CYS A 1 115 ? 5.113 7.238 8.336 1 97.94 115 CYS A O 1
ATOM 852 N N . TYR A 1 116 ? 3.301 6.344 9.242 1 97.56 116 TYR A N 1
ATOM 853 C CA . TYR A 1 116 ? 3.889 5.02 9.43 1 97.56 116 TYR A CA 1
ATOM 854 C C . TYR A 1 116 ? 4.293 4.41 8.094 1 97.56 116 TYR A C 1
ATOM 856 O O . TYR A 1 116 ? 5.289 3.686 8.008 1 97.56 116 TYR A O 1
ATOM 864 N N . VAL A 1 117 ? 3.568 4.715 7.043 1 98.5 117 VAL A N 1
ATOM 865 C CA . VAL A 1 117 ? 3.83 4.102 5.746 1 98.5 117 VAL A CA 1
ATOM 866 C C . VAL A 1 117 ? 5.137 4.645 5.172 1 98.5 117 VAL A C 1
ATOM 868 O O . VAL A 1 117 ? 6.035 3.875 4.82 1 98.5 117 VAL A O 1
ATOM 871 N N . THR A 1 118 ? 5.281 6.012 5.125 1 97.62 118 THR A N 1
ATOM 872 C CA . THR A 1 118 ? 6.512 6.57 4.578 1 97.62 118 THR A CA 1
ATOM 873 C C . THR A 1 118 ? 7.707 6.207 5.453 1 97.62 118 THR A C 1
ATOM 875 O O . THR A 1 118 ? 8.805 5.961 4.945 1 97.62 118 THR A O 1
ATOM 878 N N . ARG A 1 119 ? 7.539 6.125 6.762 1 96.62 119 ARG A N 1
ATOM 879 C CA . ARG A 1 119 ? 8.625 5.719 7.648 1 96.62 119 ARG A CA 1
ATOM 880 C C . ARG A 1 119 ? 9.039 4.277 7.383 1 96.62 119 ARG A C 1
ATOM 882 O O . ARG A 1 119 ? 10.227 3.943 7.453 1 96.62 119 ARG A O 1
ATOM 889 N N . THR A 1 120 ? 8.125 3.402 7.148 1 97.12 120 THR A N 1
ATOM 890 C CA . THR A 1 120 ? 8.406 2.014 6.801 1 97.12 120 THR A CA 1
ATOM 891 C C . THR A 1 120 ? 9.266 1.937 5.539 1 97.12 120 THR A C 1
ATOM 893 O O . THR A 1 120 ? 10.234 1.177 5.488 1 97.12 120 THR A O 1
ATOM 896 N N . LEU A 1 121 ? 8.938 2.748 4.512 1 96.56 121 LEU A N 1
ATOM 897 C CA . LEU A 1 121 ? 9.602 2.721 3.213 1 96.56 121 LEU A CA 1
ATOM 898 C C . LEU A 1 121 ? 11.039 3.205 3.326 1 96.56 121 LEU A C 1
ATOM 900 O O . LEU A 1 121 ? 11.898 2.811 2.531 1 96.56 121 LEU A O 1
ATOM 904 N N . THR A 1 122 ? 11.359 3.953 4.336 1 91.69 122 THR A N 1
ATOM 905 C CA . THR A 1 122 ? 12.695 4.52 4.488 1 91.69 122 THR A CA 1
ATOM 906 C C . THR A 1 122 ? 13.625 3.537 5.199 1 91.69 122 THR A C 1
ATOM 908 O O . THR A 1 122 ? 14.844 3.715 5.199 1 91.69 122 THR A O 1
ATOM 911 N N . ARG A 1 123 ? 13.219 2.455 5.895 1 86.44 123 ARG A N 1
ATOM 912 C CA . ARG A 1 123 ? 14.008 1.551 6.723 1 86.44 123 ARG A CA 1
ATOM 913 C C . ARG A 1 123 ? 14.203 0.207 6.027 1 86.44 123 ARG A C 1
ATOM 915 O O . ARG A 1 123 ? 14.961 -0.641 6.512 1 86.44 123 ARG A O 1
ATOM 922 N N . SER A 1 124 ? 13.727 -0.116 4.863 1 85.94 124 SER A N 1
ATOM 923 C CA . SER A 1 124 ? 13.805 -1.384 4.148 1 85.94 124 SER A CA 1
ATOM 924 C C . SER A 1 124 ? 13.398 -2.551 5.039 1 85.94 124 SER A C 1
ATOM 926 O O . SER A 1 124 ? 14.25 -3.316 5.5 1 85.94 124 SER A O 1
ATOM 928 N N . PRO A 1 125 ? 12.203 -2.84 5.293 1 95.56 125 PRO A N 1
ATOM 929 C CA . PRO A 1 125 ? 11.734 -3.91 6.176 1 95.56 125 PRO A CA 1
ATOM 930 C C . PRO A 1 125 ? 12.156 -5.297 5.695 1 95.56 125 PRO A C 1
ATOM 932 O O . PRO A 1 125 ? 12.383 -5.5 4.5 1 95.56 125 PRO A O 1
ATOM 935 N N . GLU A 1 126 ? 12.312 -6.234 6.656 1 96.88 126 GLU A N 1
ATOM 936 C CA . GLU A 1 126 ? 12.555 -7.633 6.316 1 96.88 126 GLU A CA 1
ATOM 937 C C . GLU A 1 126 ? 11.312 -8.273 5.711 1 96.88 126 GLU A C 1
ATOM 939 O O . GLU A 1 126 ? 10.195 -8 6.148 1 96.88 126 GLU A O 1
ATOM 944 N N . LEU A 1 127 ? 11.508 -9.109 4.73 1 97.75 127 LEU A N 1
ATOM 945 C CA . LEU A 1 127 ? 10.422 -9.875 4.133 1 97.75 127 LEU A CA 1
ATOM 946 C C . LEU A 1 127 ? 10.625 -11.375 4.359 1 97.75 127 LEU A C 1
ATOM 948 O O . LEU A 1 127 ? 11.672 -11.922 3.996 1 97.75 127 LEU A O 1
ATOM 952 N N . GLU A 1 128 ? 9.711 -11.961 5.02 1 98.31 128 GLU A N 1
ATOM 953 C CA . GLU A 1 128 ? 9.719 -13.414 5.215 1 98.31 128 GLU A CA 1
ATOM 954 C C . GLU A 1 128 ? 8.594 -14.078 4.422 1 98.31 128 GLU A C 1
ATOM 956 O O . GLU A 1 128 ? 7.422 -13.773 4.625 1 98.31 128 GLU A O 1
ATOM 961 N N . PHE A 1 129 ? 8.984 -14.961 3.557 1 98.19 129 PHE A N 1
ATOM 962 C CA . PHE A 1 129 ? 8.008 -15.719 2.785 1 98.19 129 PHE A CA 1
ATOM 963 C C . PHE A 1 129 ? 7.828 -17.125 3.365 1 98.19 129 PHE A C 1
ATOM 965 O O . PHE A 1 129 ? 8.812 -17.828 3.602 1 98.19 129 PHE A O 1
ATOM 972 N N . VAL A 1 130 ? 6.609 -17.484 3.684 1 98.5 130 VAL A N 1
ATOM 973 C CA . VAL A 1 130 ? 6.262 -18.812 4.176 1 98.5 130 VAL A CA 1
ATOM 974 C C . VAL A 1 130 ? 5.281 -19.484 3.213 1 98.5 130 VAL A C 1
ATOM 976 O O . VAL A 1 130 ? 4.145 -19.031 3.064 1 98.5 130 VAL A O 1
ATOM 979 N N . ILE A 1 131 ? 5.68 -20.578 2.594 1 97.62 131 ILE A N 1
ATOM 980 C CA . ILE A 1 131 ? 4.863 -21.266 1.602 1 97.62 131 ILE A CA 1
ATOM 981 C C . ILE A 1 131 ? 4.352 -22.578 2.182 1 97.62 131 ILE A C 1
ATOM 983 O O . ILE A 1 131 ? 5.133 -23.406 2.654 1 97.62 131 ILE A O 1
ATOM 987 N N . GLY A 1 132 ? 3.025 -22.703 2.227 1 87.81 132 GLY A N 1
ATOM 988 C CA . GLY A 1 132 ? 2.492 -23.922 2.838 1 87.81 132 GLY A CA 1
ATOM 989 C C . GLY A 1 132 ? 1.436 -24.594 1.99 1 87.81 132 GLY A C 1
ATOM 990 O O . GLY A 1 132 ? 0.923 -24.016 1.035 1 87.81 132 GLY A O 1
ATOM 991 N N . MET B 1 1 ? 4.742 0.499 -24.156 1 39.06 1 MET B N 1
ATOM 992 C CA . MET B 1 1 ? 5.648 1.603 -23.844 1 39.06 1 MET B CA 1
ATOM 993 C C . MET B 1 1 ? 5.762 1.8 -22.344 1 39.06 1 MET B C 1
ATOM 995 O O . MET B 1 1 ? 4.75 1.968 -21.656 1 39.06 1 MET B O 1
ATOM 999 N N . THR B 1 2 ? 6.863 1.315 -21.516 1 55.09 2 THR B N 1
ATOM 1000 C CA . THR B 1 2 ? 6.969 0.937 -20.109 1 55.09 2 THR B CA 1
ATOM 1001 C C . THR B 1 2 ? 6.625 2.115 -19.203 1 55.09 2 THR B C 1
ATOM 1003 O O . THR B 1 2 ? 7.199 3.197 -19.344 1 55.09 2 THR B O 1
ATOM 1006 N N . VAL B 1 3 ? 5.41 2.254 -18.891 1 66.75 3 VAL B N 1
ATOM 1007 C CA . VAL B 1 3 ? 5.004 3.379 -18.047 1 66.75 3 VAL B CA 1
ATOM 1008 C C . VAL B 1 3 ? 6.066 3.639 -16.984 1 66.75 3 VAL B C 1
ATOM 1010 O O . VAL B 1 3 ? 6.441 2.732 -16.234 1 66.75 3 VAL B O 1
ATOM 1013 N N . SER B 1 4 ? 6.684 4.824 -17.172 1 90.75 4 SER B N 1
ATOM 1014 C CA . SER B 1 4 ? 7.777 5.191 -16.281 1 90.75 4 SER B CA 1
ATOM 1015 C C . SER B 1 4 ? 7.25 5.758 -14.969 1 90.75 4 SER B C 1
ATOM 1017 O O . SER B 1 4 ? 7.996 5.875 -13.992 1 90.75 4 SER B O 1
ATOM 1019 N N . ARG B 1 5 ? 5.922 6.117 -15 1 97.44 5 ARG B N 1
ATOM 1020 C CA . ARG B 1 5 ? 5.387 6.707 -13.773 1 97.44 5 ARG B CA 1
ATOM 1021 C C . ARG B 1 5 ? 3.938 6.293 -13.555 1 97.44 5 ARG B C 1
ATOM 1023 O O . ARG B 1 5 ? 3.246 5.906 -14.5 1 97.44 5 ARG B O 1
ATOM 1030 N N . ARG B 1 6 ? 3.461 6.328 -12.352 1 98.06 6 ARG B N 1
ATOM 1031 C CA . ARG B 1 6 ? 2.088 6.105 -11.914 1 98.06 6 ARG B CA 1
ATOM 1032 C C . ARG B 1 6 ? 1.729 7.039 -10.758 1 98.06 6 ARG B C 1
ATOM 1034 O O . ARG B 1 6 ? 2.531 7.242 -9.844 1 98.06 6 ARG B O 1
ATOM 1041 N N . SER B 1 7 ? 0.448 7.551 -10.828 1 98.81 7 SER B N 1
ATOM 1042 C CA . SER B 1 7 ? 0.076 8.516 -9.789 1 98.81 7 SER B CA 1
ATOM 1043 C C . SER B 1 7 ? -1.295 8.195 -9.203 1 98.81 7 SER B C 1
ATOM 1045 O O . SER B 1 7 ? -2.133 7.582 -9.875 1 98.81 7 SER B O 1
ATOM 1047 N N . VAL B 1 8 ? -1.5 8.578 -7.926 1 98.94 8 VAL B N 1
ATOM 1048 C CA . VAL B 1 8 ? -2.803 8.594 -7.27 1 98.94 8 VAL B CA 1
ATOM 1049 C C . VAL B 1 8 ? -3.016 9.938 -6.578 1 98.94 8 VAL B C 1
ATOM 1051 O O . VAL B 1 8 ? -2.066 10.695 -6.375 1 98.94 8 VAL B O 1
ATOM 1054 N N . SER B 1 9 ? -4.309 10.203 -6.25 1 98.94 9 SER B N 1
ATOM 1055 C CA . SER B 1 9 ? -4.641 11.453 -5.586 1 98.94 9 SER B CA 1
ATOM 1056 C C . SER B 1 9 ? -5.539 11.219 -4.375 1 98.94 9 SER B C 1
ATOM 1058 O O . SER B 1 9 ? -6.574 10.555 -4.484 1 98.94 9 SER B O 1
ATOM 1060 N N . ALA B 1 10 ? -5.117 11.773 -3.268 1 98.94 10 ALA B N 1
ATOM 1061 C CA . ALA B 1 10 ? -5.918 11.68 -2.049 1 98.94 10 ALA B CA 1
ATOM 1062 C C . ALA B 1 10 ? -6.523 13.031 -1.688 1 98.94 10 ALA B C 1
ATOM 1064 O O . ALA B 1 10 ? -5.875 14.07 -1.845 1 98.94 10 ALA B O 1
ATOM 1065 N N . ARG B 1 11 ? -7.695 12.961 -1.162 1 98.94 11 ARG B N 1
ATOM 1066 C CA . ARG B 1 11 ? -8.359 14.117 -0.561 1 98.94 11 ARG B CA 1
ATOM 1067 C C . ARG B 1 11 ? -8.758 13.828 0.882 1 98.94 11 ARG B C 1
ATOM 1069 O O . ARG B 1 11 ? -9.266 12.742 1.187 1 98.94 11 ARG B O 1
ATOM 1076 N N . TRP B 1 12 ? -8.484 14.82 1.688 1 98.94 12 TRP B N 1
ATOM 1077 C CA . TRP B 1 12 ? -8.953 14.742 3.066 1 98.94 12 TRP B CA 1
ATOM 1078 C C . TRP B 1 12 ? -10.469 14.953 3.133 1 98.94 12 TRP B C 1
ATOM 1080 O O . TRP B 1 12 ? -10.992 15.891 2.535 1 98.94 12 TRP B O 1
ATOM 1090 N N . THR B 1 13 ? -11.125 14.094 3.838 1 98.62 13 THR B N 1
ATOM 1091 C CA . THR B 1 13 ? -12.578 14.203 3.889 1 98.62 13 THR B CA 1
ATOM 1092 C C . THR B 1 13 ? -13.055 14.438 5.32 1 98.62 13 THR B C 1
ATOM 1094 O O . THR B 1 13 ? -14.219 14.188 5.641 1 98.62 13 THR B O 1
ATOM 1097 N N . GLY B 1 14 ? -12.133 14.844 6.184 1 97.88 14 GLY B N 1
ATOM 1098 C CA . GLY B 1 14 ? -12.461 15.148 7.566 1 97.88 14 GLY B CA 1
ATOM 1099 C C . GLY B 1 14 ? -11.938 14.117 8.547 1 97.88 14 GLY B C 1
ATOM 1100 O O . GLY B 1 14 ? -11.836 12.93 8.211 1 97.88 14 GLY B O 1
ATOM 1101 N N . GLY B 1 15 ? -11.656 14.562 9.789 1 98 15 GLY B N 1
ATOM 1102 C CA . GLY B 1 15 ? -11.125 13.633 10.766 1 98 15 GLY B CA 1
ATOM 1103 C C . GLY B 1 15 ? -9.844 12.953 10.312 1 98 15 GLY B C 1
ATOM 1104 O O . GLY B 1 15 ? -8.914 13.617 9.859 1 98 15 GLY B O 1
ATOM 1105 N N . LEU B 1 16 ? -9.82 11.703 10.539 1 98.81 16 LEU B N 1
ATOM 1106 C CA . LEU B 1 16 ? -8.68 10.898 10.109 1 98.81 16 LEU B CA 1
ATOM 1107 C C . LEU B 1 16 ? -9.07 9.969 8.961 1 98.81 16 LEU B C 1
ATOM 1109 O O . LEU B 1 16 ? -8.812 8.766 9.023 1 98.81 16 LEU B O 1
ATOM 1113 N N . ARG B 1 17 ? -9.719 10.617 7.996 1 98.88 17 ARG B N 1
ATOM 1114 C CA . ARG B 1 17 ? -10.242 9.914 6.832 1 98.88 17 ARG B CA 1
ATOM 1115 C C . ARG B 1 17 ? -9.773 10.562 5.535 1 98.88 17 ARG B C 1
ATOM 1117 O O . ARG B 1 17 ? -9.695 11.789 5.445 1 98.88 17 ARG B O 1
ATOM 1124 N N . ALA B 1 18 ? -9.492 9.789 4.57 1 98.94 18 ALA B N 1
ATOM 1125 C CA . ALA B 1 18 ? -9.094 10.234 3.236 1 98.94 18 ALA B CA 1
ATOM 1126 C C . ALA B 1 18 ? -9.727 9.367 2.154 1 98.94 18 ALA B C 1
ATOM 1128 O O . ALA B 1 18 ? -10.031 8.195 2.389 1 98.94 18 ALA B O 1
ATOM 1129 N N . GLU B 1 19 ? -10 9.93 1.044 1 98.94 19 GLU B N 1
ATOM 1130 C CA . GLU B 1 19 ? -10.383 9.219 -0.171 1 98.94 19 GLU B CA 1
ATOM 1131 C C . GLU B 1 19 ? -9.32 9.367 -1.256 1 98.94 19 GLU B C 1
ATOM 1133 O O . GLU B 1 19 ? -8.859 10.469 -1.536 1 98.94 19 GLU B O 1
ATOM 1138 N N . VAL B 1 20 ? -8.961 8.266 -1.824 1 99 20 VAL B N 1
ATOM 1139 C CA . VAL B 1 20 ? -7.91 8.258 -2.834 1 99 20 VAL B CA 1
ATOM 1140 C C . VAL B 1 20 ? -8.492 7.828 -4.18 1 99 20 VAL B C 1
ATOM 1142 O O . VAL B 1 20 ? -9.234 6.848 -4.262 1 99 20 VAL B O 1
ATOM 1145 N N . ASP B 1 21 ? -8.258 8.609 -5.18 1 98.94 21 ASP B N 1
ATOM 1146 C CA . ASP B 1 21 ? -8.438 8.133 -6.547 1 98.94 21 ASP B CA 1
ATOM 1147 C C . ASP B 1 21 ? -7.219 7.34 -7.016 1 98.94 21 ASP B C 1
ATOM 1149 O O . ASP B 1 21 ? -6.145 7.91 -7.219 1 98.94 21 ASP B O 1
ATOM 1153 N N . ALA B 1 22 ? -7.379 6.098 -7.125 1 98.88 22 ALA B N 1
ATOM 1154 C CA . ALA B 1 22 ? -6.336 5.18 -7.582 1 98.88 22 ALA B CA 1
ATOM 1155 C C . ALA B 1 22 ? -6.711 4.539 -8.914 1 98.88 22 ALA B C 1
ATOM 1157 O O . ALA B 1 22 ? -7.387 3.508 -8.945 1 98.88 22 ALA B O 1
ATOM 1158 N N . GLY B 1 23 ? -6.238 5.117 -9.984 1 97.75 23 GLY B N 1
ATOM 1159 C CA . GLY B 1 23 ? -6.516 4.578 -11.312 1 97.75 23 GLY B CA 1
ATOM 1160 C C . GLY B 1 23 ? -7.98 4.645 -11.688 1 97.75 23 GLY B C 1
ATOM 1161 O O . GLY B 1 23 ? -8.492 3.758 -12.375 1 97.75 23 GLY B O 1
ATOM 1162 N N . GLY B 1 24 ? -8.688 5.594 -11.18 1 98.38 24 GLY B N 1
ATOM 1163 C CA . GLY B 1 24 ? -10.102 5.727 -11.477 1 98.38 24 GLY B CA 1
ATOM 1164 C C . GLY B 1 24 ? -10.992 5.043 -10.461 1 98.38 24 GLY B C 1
ATOM 1165 O O . GLY B 1 24 ? -12.219 5.129 -10.547 1 98.38 24 GLY B O 1
ATOM 1166 N N . PHE B 1 25 ? -10.461 4.34 -9.492 1 98.88 25 PHE B N 1
ATOM 1167 C CA . PHE B 1 25 ? -11.195 3.682 -8.422 1 98.88 25 PHE B CA 1
ATOM 1168 C C . PHE B 1 25 ? -11.039 4.445 -7.109 1 98.88 25 PHE B C 1
ATOM 1170 O O . PHE B 1 25 ? -9.953 4.93 -6.793 1 98.88 25 PHE B O 1
ATOM 1177 N N . THR B 1 26 ? -12.102 4.586 -6.371 1 98.88 26 THR B N 1
ATOM 1178 C CA . THR B 1 26 ? -12.031 5.238 -5.066 1 98.88 26 THR B CA 1
ATOM 1179 C C . THR B 1 26 ? -11.617 4.246 -3.984 1 98.88 26 THR B C 1
ATOM 1181 O O . THR B 1 26 ? -12.234 3.189 -3.834 1 98.88 26 THR B O 1
ATOM 1184 N N . VAL B 1 27 ? -10.578 4.555 -3.279 1 98.88 27 VAL B N 1
ATOM 1185 C CA . VAL B 1 27 ? -10.117 3.82 -2.109 1 98.88 27 VAL B CA 1
ATOM 1186 C C . VAL B 1 27 ? -10.273 4.688 -0.86 1 98.88 27 VAL B C 1
ATOM 1188 O O . VAL B 1 27 ? -9.75 5.801 -0.802 1 98.88 27 VAL B O 1
ATOM 1191 N N . VAL B 1 28 ? -10.992 4.156 0.093 1 98.88 28 VAL B N 1
ATOM 1192 C CA . VAL B 1 28 ? -11.164 4.875 1.35 1 98.88 28 VAL B CA 1
ATOM 1193 C C . VAL B 1 28 ? -10.133 4.391 2.369 1 98.88 28 VAL B C 1
ATOM 1195 O O . VAL B 1 28 ? -9.891 3.188 2.486 1 98.88 28 VAL B O 1
ATOM 1198 N N . ALA B 1 29 ? -9.5 5.293 3.051 1 98.94 29 ALA B N 1
ATOM 1199 C CA . ALA B 1 29 ? -8.68 5.008 4.223 1 98.94 29 ALA B CA 1
ATOM 1200 C C . ALA B 1 29 ? -9.172 5.789 5.438 1 98.94 29 ALA B C 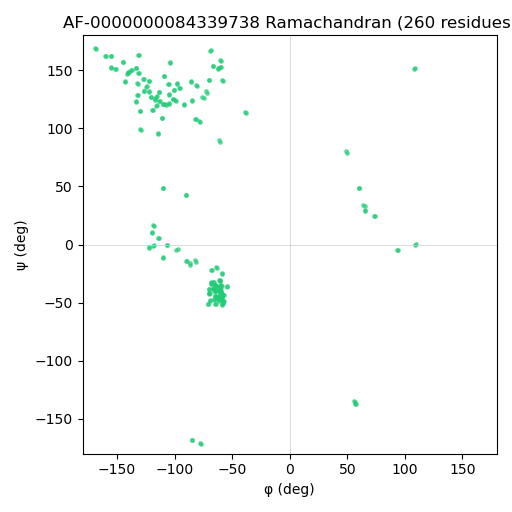1
ATOM 1202 O O . ALA B 1 29 ? -9.555 6.953 5.32 1 98.94 29 ALA B O 1
ATOM 1203 N N . ASP B 1 30 ? -9.148 5.133 6.59 1 98.94 30 ASP B N 1
ATOM 1204 C CA . ASP B 1 30 ? -9.68 5.75 7.801 1 98.94 30 ASP B CA 1
ATOM 1205 C C . ASP B 1 30 ? -9.039 5.141 9.047 1 98.94 30 ASP B C 1
ATOM 1207 O O . ASP B 1 30 ? -8.406 4.086 8.977 1 98.94 30 ASP B O 1
ATOM 1211 N N . GLU B 1 31 ? -9.164 5.852 10.125 1 98.69 31 GLU B N 1
ATOM 1212 C CA . GLU B 1 31 ? -8.742 5.316 11.422 1 98.69 31 GLU B CA 1
ATOM 1213 C C . GLU B 1 31 ? -9.945 4.883 12.258 1 98.69 31 GLU B C 1
ATOM 1215 O O . GLU B 1 31 ? -11.07 5.328 12.016 1 98.69 31 GLU B O 1
ATOM 1220 N N . PRO B 1 32 ? -9.703 3.973 13.203 1 97.75 32 PRO B N 1
ATOM 1221 C CA . PRO B 1 32 ? -10.797 3.58 14.094 1 97.75 32 PRO B CA 1
ATOM 1222 C C . PRO B 1 32 ? -11.352 4.754 14.898 1 97.75 32 PRO B C 1
ATOM 1224 O O . PRO B 1 32 ? -10.664 5.762 15.086 1 97.75 32 PRO B O 1
ATOM 1227 N N . ALA B 1 33 ? -12.57 4.594 15.367 1 96.94 33 ALA B N 1
ATOM 1228 C CA . ALA B 1 33 ? -13.203 5.629 16.188 1 96.94 33 ALA B CA 1
ATOM 1229 C C . ALA B 1 33 ? -12.414 5.887 17.453 1 96.94 33 ALA B C 1
ATOM 1231 O O . ALA B 1 33 ? -12.352 7.02 17.938 1 96.94 33 ALA B O 1
ATOM 1232 N N . SER B 1 34 ? -11.758 4.883 17.984 1 96 34 SER B N 1
ATOM 1233 C CA . SER B 1 34 ? -11.031 4.949 19.25 1 96 34 SER B CA 1
ATOM 1234 C C . SER B 1 34 ? -9.875 5.938 19.172 1 96 34 SER B C 1
ATOM 1236 O O . SER B 1 34 ? -9.406 6.434 20.203 1 96 34 SER B O 1
ATOM 1238 N N . VAL B 1 35 ? -9.445 6.254 17.953 1 94.44 35 VAL B N 1
ATOM 1239 C CA . VAL B 1 35 ? -8.312 7.164 17.844 1 94.44 35 VAL B CA 1
ATOM 1240 C C . VAL B 1 35 ? -8.727 8.422 17.078 1 94.44 35 VAL B C 1
ATOM 1242 O O . VAL B 1 35 ? -7.871 9.188 16.641 1 94.44 35 VAL B O 1
ATOM 1245 N N . GLY B 1 36 ? -10.016 8.539 16.875 1 94.81 36 GLY B N 1
ATOM 1246 C CA . GLY B 1 36 ? -10.492 9.805 16.328 1 94.81 36 GLY B CA 1
ATOM 1247 C C . GLY B 1 36 ? -10.953 9.703 14.891 1 94.81 36 GLY B C 1
ATOM 1248 O O . GLY B 1 36 ? -11.32 10.703 14.281 1 94.81 36 GLY B O 1
ATOM 1249 N N . GLY B 1 37 ? -10.875 8.531 14.297 1 98.06 37 GLY B N 1
ATOM 1250 C CA . GLY B 1 37 ? -11.453 8.312 12.977 1 98.06 37 GLY B CA 1
ATOM 1251 C C . GLY B 1 37 ? -12.93 7.969 13.016 1 98.06 37 GLY B C 1
ATOM 1252 O O . GLY B 1 37 ? -13.602 8.219 14.016 1 98.06 37 GLY B O 1
ATOM 1253 N N . SER B 1 38 ? -13.461 7.52 11.852 1 98.5 38 SER B N 1
ATOM 1254 C CA . SER B 1 38 ? -14.875 7.172 11.742 1 98.5 38 SER B CA 1
ATOM 1255 C C . SER B 1 38 ? -15.055 5.699 11.398 1 98.5 38 SER B C 1
ATOM 1257 O O . SER B 1 38 ? -16.188 5.23 11.227 1 98.5 38 SER B O 1
ATOM 1259 N N . ASP B 1 39 ? -13.984 4.957 11.234 1 98.38 39 ASP B N 1
ATOM 1260 C CA . ASP B 1 39 ? -13.992 3.514 11.023 1 98.38 39 ASP B CA 1
ATOM 1261 C C . ASP B 1 39 ? -14.773 3.148 9.766 1 98.38 39 ASP B C 1
ATOM 1263 O O . ASP B 1 39 ? -15.625 2.258 9.797 1 98.38 39 ASP B O 1
ATOM 1267 N N . THR B 1 40 ? -14.516 3.812 8.648 1 98.69 40 THR B N 1
ATOM 1268 C CA . THR B 1 40 ? -15.273 3.598 7.422 1 98.69 40 THR B CA 1
ATOM 1269 C C . THR B 1 40 ? -14.398 2.984 6.336 1 98.69 40 THR B C 1
ATOM 1271 O O . THR B 1 40 ? -14.82 2.838 5.191 1 98.69 40 THR B O 1
ATOM 1274 N N . GLY B 1 41 ? -13.203 2.652 6.656 1 98.81 41 GLY B N 1
ATOM 1275 C CA . GLY B 1 41 ? -12.258 2.023 5.75 1 98.81 41 GLY B CA 1
ATOM 1276 C C . GLY B 1 41 ? -11.016 1.503 6.449 1 98.81 41 GLY B C 1
ATOM 1277 O O . GLY B 1 41 ? -10.828 1.736 7.645 1 98.81 41 GLY B O 1
ATOM 1278 N N . PRO B 1 42 ? -10.242 0.739 5.73 1 98.88 42 PRO B N 1
ATOM 1279 C CA . PRO B 1 42 ? -8.984 0.279 6.312 1 98.88 42 PRO B CA 1
ATOM 1280 C C . PRO B 1 42 ? -8.055 1.43 6.695 1 98.88 42 PRO B C 1
ATOM 1282 O O . PRO B 1 42 ? -8.164 2.527 6.145 1 98.88 42 PRO B O 1
ATOM 1285 N N . GLN B 1 43 ? -7.238 1.147 7.66 1 98.88 43 GLN B N 1
ATOM 1286 C CA . GLN B 1 43 ? -6.168 2.092 7.957 1 98.88 43 GLN B CA 1
ATOM 1287 C C . GLN B 1 43 ? -5.168 2.17 6.805 1 98.88 43 GLN B C 1
ATOM 1289 O O . GLN B 1 43 ? -5.004 1.208 6.055 1 98.88 43 GLN B O 1
ATOM 1294 N N . PRO B 1 44 ? -4.469 3.334 6.68 1 98.88 44 PRO B N 1
ATOM 1295 C CA . PRO B 1 44 ? -3.447 3.42 5.629 1 98.88 44 PRO B CA 1
ATOM 1296 C C . PRO B 1 44 ? -2.422 2.291 5.715 1 98.88 44 PRO B C 1
ATOM 1298 O O . PRO B 1 44 ? -1.978 1.778 4.684 1 98.88 44 PRO B O 1
ATOM 1301 N N . THR B 1 45 ? -2.051 1.86 6.926 1 98.81 45 THR B N 1
ATOM 1302 C CA . THR B 1 45 ? -1.101 0.768 7.098 1 98.81 45 THR B CA 1
ATOM 1303 C C . THR B 1 45 ? -1.701 -0.552 6.621 1 98.81 45 THR B C 1
ATOM 1305 O O . THR B 1 45 ? -0.989 -1.412 6.102 1 98.81 45 THR B O 1
ATOM 1308 N N . GLU B 1 46 ? -2.982 -0.72 6.793 1 98.94 46 GLU B N 1
ATOM 1309 C CA . GLU B 1 46 ? -3.656 -1.899 6.258 1 98.94 46 GLU B CA 1
ATOM 1310 C C . GLU B 1 46 ? -3.693 -1.869 4.734 1 98.94 46 GLU B C 1
ATOM 1312 O O . GLU B 1 46 ? -3.635 -2.916 4.086 1 98.94 46 GLU B O 1
ATOM 1317 N N . LEU B 1 47 ? -3.783 -0.671 4.121 1 98.94 47 LEU B N 1
ATOM 1318 C CA . LEU B 1 47 ? -3.684 -0.555 2.67 1 98.94 47 LEU B CA 1
ATOM 1319 C C . LEU B 1 47 ? -2.293 -0.957 2.188 1 98.94 47 LEU B C 1
ATOM 1321 O O . LEU B 1 47 ? -2.152 -1.56 1.121 1 98.94 47 LEU B O 1
ATOM 1325 N N . LEU B 1 48 ? -1.256 -0.581 2.934 1 98.94 48 LEU B N 1
ATOM 1326 C CA . LEU B 1 48 ? 0.09 -1.043 2.611 1 98.94 48 LEU B CA 1
ATOM 1327 C C . LEU B 1 48 ? 0.156 -2.566 2.605 1 98.94 48 LEU B C 1
ATOM 1329 O O . LEU B 1 48 ? 0.62 -3.168 1.635 1 98.94 48 LEU B O 1
ATOM 1333 N N . LEU B 1 49 ? -0.351 -3.203 3.682 1 98.94 49 LEU B N 1
ATOM 1334 C CA . LEU B 1 49 ? -0.375 -4.66 3.75 1 98.94 49 LEU B CA 1
ATOM 1335 C C . LEU B 1 49 ? -1.194 -5.246 2.605 1 98.94 49 LEU B C 1
ATOM 1337 O O . LEU B 1 49 ? -0.821 -6.27 2.029 1 98.94 49 LEU B O 1
ATOM 1341 N N . ALA B 1 50 ? -2.316 -4.621 2.291 1 99 50 ALA B N 1
ATOM 1342 C CA . ALA B 1 50 ? -3.178 -5.086 1.208 1 99 50 ALA B CA 1
ATOM 1343 C C . ALA B 1 50 ? -2.453 -5.027 -0.134 1 99 50 ALA B C 1
ATOM 1345 O O . ALA B 1 50 ? -2.66 -5.883 -0.996 1 99 50 ALA B O 1
ATOM 1346 N N . SER B 1 51 ? -1.676 -3.963 -0.32 1 98.94 51 SER B N 1
ATOM 1347 C CA . SER B 1 51 ? -0.903 -3.861 -1.554 1 98.94 51 SER B CA 1
ATOM 1348 C C . SER B 1 51 ? 0.079 -5.02 -1.688 1 98.94 51 SER B C 1
ATOM 1350 O O . SER B 1 51 ? 0.239 -5.582 -2.773 1 98.94 51 SER B O 1
ATOM 1352 N N . ILE B 1 52 ? 0.725 -5.441 -0.622 1 98.94 52 ILE B N 1
ATOM 1353 C CA . ILE B 1 52 ? 1.644 -6.574 -0.609 1 98.94 52 ILE B CA 1
ATOM 1354 C C . ILE B 1 52 ? 0.884 -7.859 -0.927 1 98.94 52 ILE B C 1
ATOM 1356 O O . ILE B 1 52 ? 1.26 -8.602 -1.837 1 98.94 52 ILE B O 1
ATOM 1360 N N . ALA B 1 53 ? -0.179 -8.07 -0.211 1 99 53 ALA B N 1
ATOM 1361 C CA . ALA B 1 53 ? -0.945 -9.312 -0.316 1 99 53 ALA B CA 1
ATOM 1362 C C . ALA B 1 53 ? -1.51 -9.492 -1.722 1 99 53 ALA B C 1
ATOM 1364 O O . ALA B 1 53 ? -1.406 -10.57 -2.307 1 99 53 ALA B O 1
ATOM 1365 N N . SER B 1 54 ? -2.068 -8.461 -2.211 1 98.94 54 SER B N 1
ATOM 1366 C CA . SER B 1 54 ? -2.693 -8.547 -3.525 1 98.94 54 SER B CA 1
ATOM 1367 C C . SER B 1 54 ? -1.648 -8.688 -4.625 1 98.94 54 SER B C 1
ATOM 1369 O O . SER B 1 54 ? -1.833 -9.469 -5.566 1 98.94 54 SER B O 1
ATOM 1371 N N . CYS B 1 55 ? -0.587 -7.953 -4.539 1 98.94 55 CYS B N 1
ATOM 1372 C CA . CYS B 1 55 ? 0.467 -8.047 -5.543 1 98.94 55 CYS B CA 1
ATOM 1373 C C . CYS B 1 55 ? 1.02 -9.469 -5.621 1 98.94 55 CYS B C 1
ATOM 1375 O O . CYS B 1 55 ? 1.181 -10.016 -6.715 1 98.94 55 CYS B O 1
ATOM 1377 N N . PHE B 1 56 ? 1.322 -10.023 -4.418 1 98.94 56 PHE B N 1
ATOM 1378 C CA . PHE B 1 56 ? 1.91 -11.359 -4.418 1 98.94 56 PHE B CA 1
ATOM 1379 C C . PHE B 1 56 ? 0.907 -12.398 -4.918 1 98.94 56 PHE B C 1
ATOM 1381 O O . PHE B 1 56 ? 1.274 -13.328 -5.629 1 98.94 56 PHE B O 1
ATOM 1388 N N . THR B 1 57 ? -0.346 -12.227 -4.551 1 98.94 57 THR B N 1
ATOM 1389 C CA . THR B 1 57 ? -1.406 -13.102 -5.047 1 98.94 57 THR B CA 1
ATOM 1390 C C . THR B 1 57 ? -1.46 -13.07 -6.57 1 98.94 57 THR B C 1
ATOM 1392 O O . THR B 1 57 ? -1.438 -14.125 -7.219 1 98.94 57 THR B O 1
ATOM 1395 N N . ILE B 1 58 ? -1.464 -11.898 -7.098 1 98.94 58 ILE B N 1
ATOM 1396 C CA . ILE B 1 58 ? -1.591 -11.719 -8.539 1 98.94 58 ILE B CA 1
ATOM 1397 C C . ILE B 1 58 ? -0.315 -12.188 -9.234 1 98.94 58 ILE B C 1
ATOM 1399 O O . ILE B 1 58 ? -0.373 -12.797 -10.305 1 98.94 58 ILE B O 1
ATOM 1403 N N . ALA B 1 59 ? 0.837 -11.922 -8.641 1 98.81 59 ALA B N 1
ATOM 1404 C CA . ALA B 1 59 ? 2.104 -12.414 -9.18 1 98.81 59 ALA B CA 1
ATOM 1405 C C . ALA B 1 59 ? 2.104 -13.938 -9.273 1 98.81 59 ALA B C 1
ATOM 1407 O O . ALA B 1 59 ? 2.572 -14.508 -10.266 1 98.81 59 ALA B O 1
ATOM 1408 N N . LEU B 1 60 ? 1.597 -14.578 -8.258 1 98.88 60 LEU B N 1
ATOM 1409 C CA . LEU B 1 60 ? 1.509 -16.031 -8.266 1 98.88 60 LEU B CA 1
ATOM 1410 C C . LEU B 1 60 ? 0.573 -16.516 -9.367 1 98.88 60 LEU B C 1
ATOM 1412 O O . LEU B 1 60 ? 0.893 -17.469 -10.086 1 98.88 60 LEU B O 1
ATOM 1416 N N . ALA B 1 61 ? -0.567 -15.898 -9.477 1 98.81 61 ALA B N 1
ATOM 1417 C CA . ALA B 1 61 ? -1.523 -16.25 -10.523 1 98.81 61 ALA B CA 1
ATOM 1418 C C . ALA B 1 61 ? -0.91 -16.078 -11.914 1 98.81 61 ALA B C 1
ATOM 1420 O O . ALA B 1 61 ? -1.062 -16.953 -12.773 1 98.81 61 ALA B O 1
ATOM 1421 N N . TYR B 1 62 ? -0.241 -14.977 -12.094 1 98.69 62 TYR B N 1
ATOM 1422 C CA . TYR B 1 62 ? 0.438 -14.68 -13.352 1 98.69 62 TYR B CA 1
ATOM 1423 C C . TYR B 1 62 ? 1.464 -15.758 -13.688 1 98.69 62 TYR B C 1
ATOM 1425 O O . TYR B 1 62 ? 1.488 -16.281 -14.805 1 98.69 62 TYR B O 1
ATOM 1433 N N . THR B 1 63 ? 2.32 -16.047 -12.734 1 98.56 63 THR B N 1
ATOM 1434 C CA . THR B 1 63 ? 3.396 -17.016 -12.914 1 98.56 63 THR B CA 1
ATOM 1435 C C . THR B 1 63 ? 2.832 -18.406 -13.211 1 98.56 63 THR B C 1
ATOM 1437 O O . THR B 1 63 ? 3.34 -19.109 -14.078 1 98.56 63 THR B O 1
ATOM 1440 N N . ALA B 1 64 ? 1.812 -18.812 -12.461 1 98.69 64 ALA B N 1
ATOM 1441 C CA . ALA B 1 64 ? 1.177 -20.109 -12.672 1 98.69 64 ALA B CA 1
ATOM 1442 C C . ALA B 1 64 ? 0.624 -20.234 -14.086 1 98.69 64 ALA B C 1
ATOM 1444 O O . ALA B 1 64 ? 0.828 -21.25 -14.758 1 98.69 64 ALA B O 1
ATOM 1445 N N . ARG B 1 65 ? -0.01 -19.203 -14.492 1 98.06 65 ARG B N 1
ATOM 1446 C CA . ARG B 1 65 ? -0.579 -19.172 -15.836 1 98.06 65 ARG B CA 1
ATOM 1447 C C . ARG B 1 65 ? 0.513 -19.297 -16.891 1 98.06 65 ARG B C 1
ATOM 1449 O O . ARG B 1 65 ? 0.392 -20.078 -17.828 1 98.06 65 ARG B O 1
ATOM 1456 N N . LYS B 1 66 ? 1.519 -18.547 -16.766 1 97.5 66 LYS B N 1
ATOM 1457 C CA . LYS B 1 66 ? 2.623 -18.531 -17.719 1 97.5 66 LYS B CA 1
ATOM 1458 C C . LYS B 1 66 ? 3.287 -19.891 -17.812 1 97.5 66 LYS B C 1
ATOM 1460 O O . LYS B 1 66 ? 3.734 -20.297 -18.891 1 97.5 66 LYS B O 1
ATOM 1465 N N . ARG B 1 67 ? 3.285 -20.625 -16.75 1 97.62 67 ARG B N 1
ATOM 1466 C CA . ARG B 1 67 ? 3.982 -21.891 -16.688 1 97.62 67 ARG B CA 1
ATOM 1467 C C . ARG B 1 67 ? 3.02 -23.062 -16.922 1 97.62 67 ARG B C 1
ATOM 1469 O O . ARG B 1 67 ? 3.426 -24.219 -16.891 1 97.62 67 ARG B O 1
ATOM 1476 N N . GLY B 1 68 ? 1.765 -22.75 -17.031 1 98 68 GLY B N 1
ATOM 1477 C CA . GLY B 1 68 ? 0.763 -23.781 -17.266 1 98 68 GLY B CA 1
ATOM 1478 C C . GLY B 1 68 ? 0.47 -24.625 -16.047 1 98 68 GLY B C 1
ATOM 1479 O O . GLY B 1 68 ? 0.116 -25.797 -16.156 1 98 68 GLY B O 1
ATOM 1480 N N . VAL B 1 69 ? 0.702 -24.125 -14.867 1 98.44 69 VAL B N 1
ATOM 1481 C CA . VAL B 1 69 ? 0.447 -24.828 -13.617 1 98.44 69 VAL B CA 1
ATOM 1482 C C . VAL B 1 69 ? -0.952 -24.5 -13.109 1 98.44 69 VAL B C 1
ATOM 1484 O O . VAL B 1 69 ? -1.283 -23.312 -12.922 1 98.44 69 VAL B O 1
ATOM 1487 N N . PRO B 1 70 ? -1.793 -25.516 -12.961 1 98.38 70 PRO B N 1
ATOM 1488 C CA . PRO B 1 70 ? -3.1 -25.219 -12.375 1 98.38 70 PRO B CA 1
ATOM 1489 C C . PRO B 1 70 ? -2.99 -24.578 -10.992 1 98.38 70 PRO B C 1
ATOM 1491 O O . PRO B 1 70 ? -2.139 -24.969 -10.18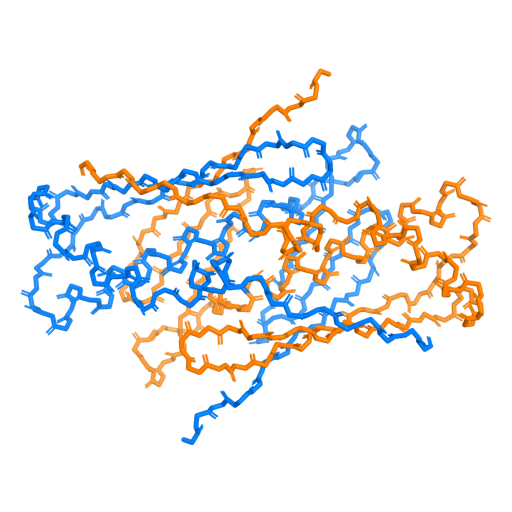8 1 98.38 70 PRO B O 1
ATOM 1494 N N . LEU B 1 71 ? -3.861 -23.594 -10.734 1 98.56 71 LEU B N 1
ATOM 1495 C CA . LEU B 1 71 ? -3.877 -22.875 -9.469 1 98.56 71 LEU B CA 1
ATOM 1496 C C . LEU B 1 71 ? -5.297 -22.75 -8.93 1 98.56 71 LEU B C 1
ATOM 1498 O O . LEU B 1 71 ? -6.203 -22.328 -9.648 1 98.56 71 LEU B O 1
ATOM 1502 N N . ASP B 1 72 ? -5.527 -23.219 -7.742 1 98.38 72 ASP B N 1
ATOM 1503 C CA . ASP B 1 72 ? -6.828 -23.125 -7.086 1 98.38 72 ASP B CA 1
ATOM 1504 C C . ASP B 1 72 ? -6.668 -22.828 -5.598 1 98.38 72 ASP B C 1
ATOM 1506 O O . ASP B 1 72 ? -5.727 -23.297 -4.961 1 98.38 72 ASP B O 1
ATOM 1510 N N . GLY B 1 73 ? -7.648 -22.078 -5.086 1 98.56 73 GLY B N 1
ATOM 1511 C CA . GLY B 1 73 ? -7.695 -21.875 -3.648 1 98.56 73 GLY B CA 1
ATOM 1512 C C . GLY B 1 73 ? -6.504 -21.094 -3.117 1 98.56 73 GLY B C 1
ATOM 1513 O O . GLY B 1 73 ? -5.996 -21.391 -2.033 1 98.56 73 GLY B O 1
ATOM 1514 N N . LEU B 1 74 ? -5.984 -20.172 -3.889 1 98.88 74 LEU B N 1
ATOM 1515 C CA . LEU B 1 74 ? -4.824 -19.375 -3.484 1 98.88 74 LEU B CA 1
ATOM 1516 C C . LEU B 1 74 ? -5.215 -18.328 -2.459 1 98.88 74 LEU B C 1
ATOM 1518 O O . LEU B 1 74 ? -6.152 -17.547 -2.684 1 98.88 74 LEU B O 1
ATOM 1522 N N . GLU B 1 75 ? -4.547 -18.297 -1.342 1 98.94 75 GLU B N 1
ATOM 1523 C CA . GLU B 1 75 ? -4.676 -17.312 -0.275 1 98.94 75 GLU B CA 1
ATOM 1524 C C . GLU B 1 75 ? -3.312 -16.797 0.171 1 98.94 75 GLU B C 1
ATOM 1526 O O . GLU B 1 75 ? -2.352 -17.562 0.257 1 98.94 75 GLU B O 1
ATOM 1531 N N . VAL B 1 76 ? -3.199 -15.57 0.399 1 99 76 VAL B N 1
ATOM 1532 C CA . VAL B 1 76 ? -1.973 -14.93 0.86 1 99 76 VAL B CA 1
ATOM 1533 C C . VAL B 1 76 ? -2.271 -14.047 2.07 1 99 76 VAL B C 1
ATOM 1535 O O . VAL B 1 76 ? -3.012 -13.07 1.965 1 99 76 VAL B O 1
ATOM 1538 N N . ASP B 1 77 ? -1.746 -14.383 3.211 1 98.94 77 ASP B N 1
ATOM 1539 C CA . ASP B 1 77 ? -1.84 -13.578 4.426 1 98.94 77 ASP B CA 1
ATOM 1540 C C . ASP B 1 77 ? -0.557 -12.781 4.66 1 98.94 77 ASP B C 1
ATOM 1542 O O . ASP B 1 77 ? 0.544 -13.32 4.527 1 98.94 77 ASP B O 1
ATOM 1546 N N . VAL B 1 78 ? -0.708 -11.555 4.949 1 98.94 78 VAL B N 1
ATOM 1547 C CA . VAL B 1 78 ? 0.445 -10.711 5.242 1 98.94 78 VAL B CA 1
ATOM 1548 C C . VAL B 1 78 ? 0.318 -10.141 6.652 1 98.94 78 VAL B C 1
ATOM 1550 O O . VAL B 1 78 ? -0.72 -9.578 7.012 1 98.94 78 VAL B O 1
ATOM 1553 N N . THR B 1 79 ? 1.35 -10.328 7.441 1 98.88 79 THR B N 1
ATOM 1554 C CA . THR B 1 79 ? 1.458 -9.766 8.781 1 98.88 79 THR B CA 1
ATOM 1555 C C . THR B 1 79 ? 2.635 -8.797 8.867 1 98.88 79 THR B C 1
ATOM 1557 O O . THR B 1 79 ? 3.762 -9.148 8.523 1 98.88 79 THR B O 1
ATOM 1560 N N . GLY B 1 80 ? 2.34 -7.586 9.289 1 98.69 80 GLY B N 1
ATOM 1561 C CA . GLY B 1 80 ? 3.391 -6.629 9.578 1 98.69 80 GLY B CA 1
ATOM 1562 C C . GLY B 1 80 ? 3.736 -6.551 11.055 1 98.69 80 GLY B C 1
ATOM 1563 O O . GLY B 1 80 ? 2.848 -6.613 11.906 1 98.69 80 GLY B O 1
ATOM 1564 N N . HIS B 1 81 ? 4.992 -6.457 11.32 1 98.19 81 HIS B N 1
ATOM 1565 C CA . HIS B 1 81 ? 5.465 -6.238 12.68 1 98.19 81 HIS B CA 1
ATOM 1566 C C . HIS B 1 81 ? 5.816 -4.773 12.914 1 98.19 81 HIS B C 1
ATOM 1568 O O . HIS B 1 81 ? 6.66 -4.211 12.211 1 98.19 81 HIS B O 1
ATOM 1574 N N . TYR B 1 82 ? 5.203 -4.18 13.922 1 96.69 82 TYR B N 1
ATOM 1575 C CA . TYR B 1 82 ? 5.469 -2.781 14.234 1 96.69 82 TYR B CA 1
ATOM 1576 C C . TYR B 1 82 ? 6.75 -2.641 15.047 1 96.69 82 TYR B C 1
ATOM 1578 O O . TYR B 1 82 ? 7.004 -3.432 15.961 1 96.69 82 TYR B O 1
ATOM 1586 N N . ASP B 1 83 ? 7.496 -1.736 14.727 1 95.56 83 ASP B N 1
ATOM 1587 C CA . ASP B 1 83 ? 8.609 -1.196 15.508 1 95.56 83 ASP B CA 1
ATOM 1588 C C . ASP B 1 83 ? 8.523 0.326 15.594 1 95.56 83 ASP B C 1
ATOM 1590 O O . ASP B 1 83 ? 8.977 1.031 14.688 1 95.56 83 ASP B O 1
ATOM 1594 N N . GLY B 1 84 ? 7.996 0.792 16.734 1 94.06 84 GLY B N 1
ATOM 1595 C CA . GLY B 1 84 ? 7.648 2.203 16.766 1 94.06 84 GLY B CA 1
ATOM 1596 C C . GLY B 1 84 ? 6.676 2.602 15.672 1 94.06 84 GLY B C 1
ATOM 1597 O O . GLY B 1 84 ? 5.66 1.936 15.469 1 94.06 84 GLY B O 1
ATOM 1598 N N . PRO B 1 85 ? 6.93 3.785 15.023 1 94.56 85 PRO B N 1
ATOM 1599 C CA . PRO B 1 85 ? 6.004 4.289 14.008 1 94.56 85 PRO B CA 1
ATOM 1600 C C . PRO B 1 85 ? 6.344 3.787 12.602 1 94.56 85 PRO B C 1
ATOM 1602 O O . PRO B 1 85 ? 6.34 4.57 11.648 1 94.56 85 PRO B O 1
ATOM 1605 N N . SER B 1 86 ? 6.66 2.529 12.586 1 96.69 86 SER B N 1
ATOM 1606 C CA . SER B 1 86 ? 6.938 1.888 11.305 1 96.69 86 SER B CA 1
ATOM 1607 C C . SER B 1 86 ? 6.82 0.371 11.406 1 96.69 86 SER B C 1
ATOM 1609 O O . SER B 1 86 ? 6.734 -0.176 12.508 1 96.69 86 SER B O 1
ATOM 1611 N N . PHE B 1 87 ? 6.688 -0.281 10.297 1 97.5 87 PHE B N 1
ATOM 1612 C CA . PHE B 1 87 ? 6.934 -1.718 10.25 1 97.5 87 PHE B CA 1
ATOM 1613 C C . PHE B 1 87 ? 8.414 -2.01 10.039 1 97.5 87 PHE B C 1
ATOM 1615 O O . PHE B 1 87 ? 9.078 -1.336 9.25 1 97.5 87 PHE B O 1
ATOM 1622 N N . ASP B 1 88 ? 8.898 -3.047 10.742 1 96.94 88 ASP B N 1
ATOM 1623 C CA . ASP B 1 88 ? 10.281 -3.428 10.492 1 96.94 88 ASP B CA 1
ATOM 1624 C C . ASP B 1 88 ? 10.359 -4.77 9.773 1 96.94 88 ASP B C 1
ATOM 1626 O O . ASP B 1 88 ? 11.43 -5.16 9.289 1 96.94 88 ASP B O 1
ATOM 1630 N N . ALA B 1 89 ? 9.219 -5.445 9.719 1 98.19 89 ALA B N 1
ATOM 1631 C CA . ALA B 1 89 ? 9.203 -6.734 9.031 1 98.19 89 ALA B CA 1
ATOM 1632 C C . ALA B 1 89 ? 7.801 -7.078 8.531 1 98.19 89 ALA B C 1
ATOM 1634 O O . ALA B 1 89 ? 6.805 -6.672 9.141 1 98.19 89 ALA B O 1
ATOM 1635 N N . PHE B 1 90 ? 7.727 -7.863 7.461 1 98.62 90 PHE B N 1
ATOM 1636 C CA . PHE B 1 90 ? 6.504 -8.445 6.926 1 98.62 90 PHE B CA 1
ATOM 1637 C C . PHE B 1 90 ? 6.648 -9.953 6.766 1 98.62 90 PHE B C 1
ATOM 1639 O O . PHE B 1 90 ? 7.672 -10.438 6.273 1 98.62 90 PHE B O 1
ATOM 1646 N N . ARG B 1 91 ? 5.676 -10.641 7.234 1 98.81 91 ARG B N 1
ATOM 1647 C CA . ARG B 1 91 ? 5.551 -12.078 6.988 1 98.81 91 ARG B CA 1
ATOM 1648 C C . ARG B 1 91 ? 4.465 -12.359 5.953 1 98.81 91 ARG B C 1
ATOM 1650 O O . ARG B 1 91 ? 3.311 -11.953 6.133 1 98.81 91 ARG B O 1
ATOM 1657 N N . ILE B 1 92 ? 4.84 -13.008 4.871 1 98.88 92 ILE B N 1
ATOM 1658 C CA . ILE B 1 92 ? 3.945 -13.328 3.762 1 98.88 92 ILE B CA 1
ATOM 1659 C C . ILE B 1 92 ? 3.707 -14.836 3.705 1 98.88 92 ILE B C 1
ATOM 1661 O O . ILE B 1 92 ? 4.605 -15.594 3.35 1 98.88 92 ILE B O 1
ATOM 1665 N N . GLU B 1 93 ? 2.5 -15.211 4.066 1 98.94 93 GLU B N 1
ATOM 1666 C CA . GLU B 1 93 ? 2.133 -16.625 4.109 1 98.94 93 GLU B CA 1
ATOM 1667 C C . GLU B 1 93 ? 1.24 -17 2.932 1 98.94 93 GLU B C 1
ATOM 1669 O O . GLU B 1 93 ? 0.177 -16.406 2.736 1 98.94 93 GLU B O 1
ATOM 1674 N N . VAL B 1 94 ? 1.645 -18.062 2.264 1 98.94 94 VAL B N 1
ATOM 1675 C CA . VAL B 1 94 ? 0.974 -18.453 1.028 1 98.94 94 VAL B CA 1
ATOM 1676 C C . VAL B 1 94 ? 0.445 -19.875 1.16 1 98.94 94 VAL B C 1
ATOM 1678 O O . VAL B 1 94 ? 1.168 -20.781 1.594 1 98.94 94 VAL B O 1
ATOM 1681 N N . ARG B 1 95 ? -0.822 -20 0.778 1 98.75 95 ARG B N 1
ATOM 1682 C CA . ARG B 1 95 ? -1.451 -21.312 0.712 1 98.75 95 ARG B CA 1
ATOM 1683 C C . ARG B 1 95 ? -2.291 -21.453 -0.552 1 98.75 95 ARG B C 1
ATOM 1685 O O . ARG B 1 95 ? -2.818 -20.469 -1.068 1 98.75 95 ARG B O 1
ATOM 1692 N N . ALA B 1 96 ? -2.365 -22.672 -1.004 1 98.75 96 ALA B N 1
ATOM 1693 C CA . ALA B 1 96 ? -3.234 -23 -2.135 1 98.75 96 ALA B CA 1
ATOM 1694 C C . ALA B 1 96 ? -3.725 -24.438 -2.062 1 98.75 96 ALA B C 1
ATOM 1696 O O . ALA B 1 96 ? -3.07 -25.297 -1.458 1 98.75 96 ALA B O 1
ATOM 1697 N N . THR B 1 97 ? -4.902 -24.703 -2.615 1 98.5 97 THR B N 1
ATOM 1698 C CA . THR B 1 97 ? -5.387 -26.062 -2.766 1 98.5 97 THR B CA 1
ATOM 1699 C C . THR B 1 97 ? -4.566 -26.812 -3.811 1 98.5 97 THR B C 1
ATOM 1701 O O . THR B 1 97 ? -4.203 -27.969 -3.607 1 98.5 97 THR B O 1
ATOM 1704 N N . THR B 1 98 ? -4.359 -26.234 -4.961 1 97.94 98 THR B N 1
ATOM 1705 C CA . THR B 1 98 ? -3.428 -26.688 -5.988 1 97.94 98 THR B CA 1
ATOM 1706 C C . THR B 1 98 ? -2.547 -25.547 -6.465 1 97.94 98 THR B C 1
ATOM 1708 O O . THR B 1 98 ? -3.002 -24.391 -6.551 1 97.94 98 THR B O 1
ATOM 1711 N N . PRO B 1 99 ? -1.341 -25.828 -6.84 1 98 99 PRO B N 1
ATOM 1712 C CA . PRO B 1 99 ? -0.621 -27.109 -6.895 1 98 99 PRO B CA 1
ATOM 1713 C C . PRO B 1 99 ? -0.136 -27.578 -5.52 1 98 99 PRO B C 1
ATOM 1715 O O . PRO B 1 99 ? -0.534 -27.016 -4.5 1 98 99 PRO B O 1
ATOM 1718 N N . ASP B 1 100 ? 0.658 -28.625 -5.555 1 97.06 100 ASP B N 1
ATOM 1719 C CA . ASP B 1 100 ? 1.224 -29.078 -4.289 1 97.06 100 ASP B CA 1
ATOM 1720 C C . ASP B 1 100 ? 2.229 -28.078 -3.738 1 97.06 100 ASP B C 1
ATOM 1722 O O . ASP B 1 100 ? 2.637 -27.141 -4.441 1 97.06 100 ASP B O 1
ATOM 1726 N N . PRO B 1 101 ? 2.623 -28.25 -2.471 1 97 101 PRO B N 1
ATOM 1727 C CA . PRO B 1 101 ? 3.473 -27.25 -1.806 1 97 101 PRO B CA 1
ATOM 1728 C C . PRO B 1 101 ? 4.824 -27.078 -2.492 1 97 101 PRO B C 1
ATOM 1730 O O . PRO B 1 101 ? 5.355 -25.969 -2.547 1 97 101 PRO B O 1
ATOM 1733 N N . GLU B 1 102 ? 5.336 -28.109 -2.986 1 97.31 102 GLU B N 1
ATOM 1734 C CA . GLU B 1 102 ? 6.629 -28 -3.652 1 97.31 102 GLU B CA 1
ATOM 1735 C C . GLU B 1 102 ? 6.535 -27.156 -4.91 1 97.31 102 GLU B C 1
ATOM 1737 O O . GLU B 1 102 ? 7.371 -26.266 -5.137 1 97.31 102 GLU B O 1
ATOM 1742 N N . GLU B 1 103 ? 5.535 -27.469 -5.684 1 98 103 GLU B N 1
ATOM 1743 C CA . GLU B 1 103 ? 5.316 -26.688 -6.895 1 98 103 GLU B CA 1
ATOM 1744 C C . GLU B 1 103 ? 4.93 -25.234 -6.562 1 98 103 GLU B C 1
ATOM 1746 O O . GLU B 1 103 ? 5.348 -24.312 -7.254 1 98 103 GLU B O 1
ATOM 1751 N N . LEU B 1 104 ? 4.137 -25.078 -5.523 1 98.62 104 LEU B N 1
ATOM 1752 C CA . LEU B 1 104 ? 3.775 -23.734 -5.078 1 98.62 104 LEU B CA 1
ATOM 1753 C C . LEU B 1 104 ? 5.012 -22.938 -4.676 1 98.62 104 LEU B C 1
ATOM 1755 O O . LEU B 1 104 ? 5.109 -21.75 -4.965 1 98.62 104 LEU B O 1
ATOM 1759 N N . ALA B 1 105 ? 5.973 -23.594 -4.055 1 98.38 105 ALA B N 1
ATOM 1760 C CA . ALA B 1 105 ? 7.211 -22.938 -3.631 1 98.38 105 ALA B CA 1
ATOM 1761 C C . ALA B 1 105 ? 8.023 -22.469 -4.832 1 98.38 105 ALA B C 1
ATOM 1763 O O . ALA B 1 105 ? 8.625 -21.391 -4.809 1 98.38 105 ALA B O 1
ATOM 1764 N N . ARG B 1 106 ? 8.023 -23.281 -5.84 1 98.12 106 ARG B N 1
ATOM 1765 C CA . ARG B 1 106 ? 8.734 -22.906 -7.059 1 98.12 106 ARG B CA 1
ATOM 1766 C C . ARG B 1 106 ? 8.086 -21.688 -7.711 1 98.12 106 ARG B C 1
ATOM 1768 O O . ARG B 1 106 ? 8.781 -20.781 -8.164 1 98.12 106 ARG B O 1
ATOM 1775 N N . LEU B 1 107 ? 6.781 -21.719 -7.773 1 98.69 107 LEU B N 1
ATOM 1776 C CA . LEU B 1 107 ? 6.066 -20.562 -8.312 1 98.69 107 LEU B CA 1
ATOM 1777 C C . LEU B 1 107 ? 6.344 -19.312 -7.492 1 98.69 107 LEU B C 1
ATOM 1779 O O . LEU B 1 107 ? 6.488 -18.219 -8.047 1 98.69 107 LEU B O 1
ATOM 1783 N N . ALA B 1 108 ? 6.426 -19.453 -6.164 1 98.69 108 ALA B N 1
ATOM 1784 C CA . ALA B 1 108 ? 6.637 -18.328 -5.258 1 98.69 108 ALA B CA 1
ATOM 1785 C C . ALA B 1 108 ? 8 -17.688 -5.496 1 98.69 108 ALA B C 1
ATOM 1787 O O . ALA B 1 108 ? 8.141 -16.469 -5.395 1 98.69 108 ALA B O 1
ATOM 1788 N N . GLU B 1 109 ? 8.961 -18.484 -5.816 1 97.88 109 GLU B N 1
ATOM 1789 C CA . GLU B 1 109 ? 10.289 -17.953 -6.113 1 97.88 109 GLU B CA 1
ATOM 1790 C C . GLU B 1 109 ? 10.25 -17.016 -7.316 1 97.88 109 GLU B C 1
ATOM 1792 O O . GLU B 1 109 ? 10.867 -15.945 -7.301 1 97.88 109 GLU B O 1
ATOM 1797 N N . VAL B 1 110 ? 9.562 -17.422 -8.297 1 97.94 110 VAL B N 1
ATOM 1798 C CA . VAL B 1 110 ? 9.422 -16.594 -9.492 1 97.94 110 VAL B CA 1
ATOM 1799 C C . VAL B 1 110 ? 8.57 -15.367 -9.18 1 97.94 110 VAL B C 1
ATOM 1801 O O . VAL B 1 110 ? 8.883 -14.266 -9.625 1 97.94 110 VAL B O 1
ATOM 1804 N N . ALA B 1 111 ? 7.492 -15.562 -8.414 1 98.38 111 ALA B N 1
ATOM 1805 C CA . ALA B 1 111 ? 6.574 -14.477 -8.062 1 98.38 111 ALA B CA 1
ATOM 1806 C C . ALA B 1 111 ? 7.301 -13.367 -7.309 1 98.38 111 ALA B C 1
ATOM 1808 O O . ALA B 1 111 ? 6.969 -12.188 -7.461 1 98.38 111 ALA B O 1
ATOM 1809 N N . GLU B 1 112 ? 8.289 -13.742 -6.484 1 96.88 112 GLU B N 1
ATOM 1810 C CA . GLU B 1 112 ? 9.078 -12.758 -5.75 1 96.88 112 GLU B CA 1
ATOM 1811 C C . GLU B 1 112 ? 9.773 -11.789 -6.703 1 96.88 112 GLU B C 1
ATOM 1813 O O . GLU B 1 112 ? 9.984 -10.617 -6.363 1 96.88 112 GLU B O 1
ATOM 1818 N N . ARG B 1 113 ? 10 -12.242 -7.941 1 95.75 113 ARG B N 1
ATOM 1819 C CA . ARG B 1 113 ? 10.734 -11.438 -8.914 1 95.75 113 ARG B CA 1
ATOM 1820 C C . ARG B 1 113 ? 9.789 -10.547 -9.711 1 95.75 113 ARG B C 1
ATOM 1822 O O . ARG B 1 113 ? 10.227 -9.609 -10.383 1 95.75 113 ARG B O 1
ATOM 1829 N N . VAL B 1 114 ? 8.523 -10.836 -9.617 1 96.69 114 VAL B N 1
ATOM 1830 C CA . VAL B 1 114 ? 7.629 -10.078 -10.492 1 96.69 114 VAL B CA 1
ATOM 1831 C C . VAL B 1 114 ? 6.582 -9.352 -9.648 1 96.69 114 VAL B C 1
ATOM 1833 O O . VAL B 1 114 ? 5.699 -8.688 -10.188 1 96.69 114 VAL B O 1
ATOM 1836 N N . CYS B 1 115 ? 6.625 -9.547 -8.375 1 98 115 CYS B N 1
ATOM 1837 C CA . CYS B 1 115 ? 5.812 -8.711 -7.496 1 98 115 CYS B CA 1
ATOM 1838 C C . CYS B 1 115 ? 6.461 -7.348 -7.289 1 98 115 CYS B C 1
ATOM 1840 O O . CYS B 1 115 ? 7.41 -7.219 -6.508 1 98 115 CYS B O 1
ATOM 1842 N N . TYR B 1 116 ? 5.914 -6.348 -7.898 1 97.56 116 TYR B N 1
ATOM 1843 C CA . TYR B 1 116 ? 6.504 -5.016 -7.914 1 97.56 116 TYR B CA 1
ATOM 1844 C C . TYR B 1 116 ? 6.5 -4.402 -6.516 1 97.56 116 TYR B C 1
ATOM 1846 O O . TYR B 1 116 ? 7.422 -3.664 -6.152 1 97.56 116 TYR B O 1
ATOM 1854 N N . VAL B 1 117 ? 5.508 -4.719 -5.719 1 98.5 117 VAL B N 1
ATOM 1855 C CA . VAL B 1 117 ? 5.375 -4.109 -4.402 1 98.5 117 VAL B CA 1
ATOM 1856 C C . VAL B 1 117 ? 6.473 -4.633 -3.477 1 98.5 117 VAL B C 1
ATOM 1858 O O . VAL B 1 117 ? 7.219 -3.852 -2.883 1 98.5 117 VAL B O 1
ATOM 1861 N N . THR B 1 118 ? 6.625 -5.98 -3.391 1 97.69 118 THR B N 1
ATOM 1862 C CA . THR B 1 118 ? 7.66 -6.523 -2.514 1 97.69 118 THR B CA 1
ATOM 1863 C C . THR B 1 118 ? 9.047 -6.133 -3.012 1 97.69 118 THR B C 1
ATOM 1865 O O . THR B 1 118 ? 9.953 -5.875 -2.211 1 97.69 118 THR B O 1
ATOM 1868 N N . ARG B 1 119 ? 9.25 -6.059 -4.309 1 96.69 119 ARG B N 1
ATOM 1869 C CA . ARG B 1 119 ? 10.539 -5.633 -4.852 1 96.69 119 ARG B CA 1
ATOM 1870 C C . ARG B 1 119 ? 10.836 -4.184 -4.48 1 96.69 119 ARG B C 1
ATOM 1872 O O . ARG B 1 119 ? 11.992 -3.83 -4.219 1 96.69 119 ARG B O 1
ATOM 1879 N N . THR B 1 120 ? 9.883 -3.326 -4.523 1 97.12 120 THR B N 1
ATOM 1880 C CA . THR B 1 120 ? 10.023 -1.937 -4.105 1 97.12 120 THR B CA 1
ATOM 1881 C C . THR B 1 120 ? 10.492 -1.851 -2.654 1 97.12 120 THR B C 1
ATOM 1883 O O . THR B 1 120 ? 11.391 -1.073 -2.33 1 97.12 120 THR B O 1
ATOM 1886 N N . LEU B 1 121 ? 9.906 -2.68 -1.767 1 96.5 121 LEU B N 1
ATOM 1887 C CA . LEU B 1 121 ? 10.172 -2.648 -0.333 1 96.5 121 LEU B CA 1
ATOM 1888 C C . LEU B 1 121 ? 11.594 -3.113 -0.034 1 96.5 121 LEU B C 1
ATOM 1890 O O . LEU B 1 121 ? 12.188 -2.713 0.973 1 96.5 121 LEU B O 1
ATOM 1894 N N . THR B 1 122 ? 12.203 -3.846 -0.912 1 91.75 122 THR B N 1
ATOM 1895 C CA . THR B 1 122 ? 13.539 -4.395 -0.683 1 91.75 122 THR B CA 1
ATOM 1896 C C . THR B 1 122 ? 14.609 -3.391 -1.089 1 91.75 122 THR B C 1
ATOM 1898 O O . THR B 1 122 ? 15.781 -3.551 -0.739 1 91.75 122 THR B O 1
ATOM 1901 N N . ARG B 1 123 ? 14.406 -2.324 -1.884 1 86.56 123 ARG B N 1
ATOM 1902 C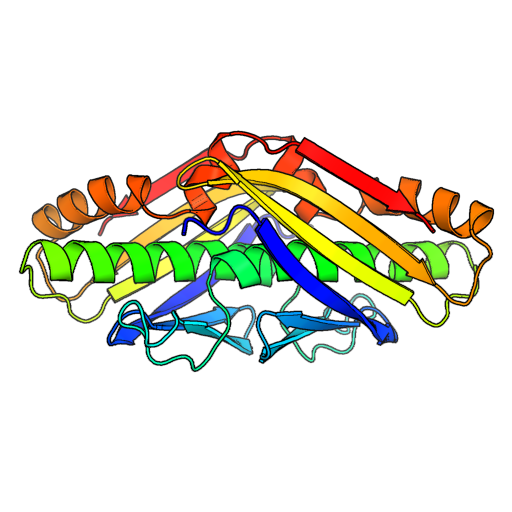 CA . ARG B 1 123 ? 15.391 -1.401 -2.443 1 86.56 123 ARG B CA 1
ATOM 1903 C C . ARG B 1 123 ? 15.344 -0.056 -1.727 1 86.56 123 ARG B C 1
ATOM 1905 O O . ARG B 1 123 ? 16.188 0.809 -1.966 1 86.56 123 ARG B O 1
ATOM 1912 N N . SER B 1 124 ? 14.539 0.264 -0.75 1 86 124 SER B N 1
ATOM 1913 C CA . SER B 1 124 ? 14.367 1.531 -0.046 1 86 124 SER B CA 1
ATOM 1914 C C . SER B 1 124 ? 14.219 2.691 -1.023 1 86 124 SER B C 1
ATOM 1916 O O . SER B 1 124 ? 15.156 3.469 -1.222 1 86 124 SER B O 1
ATOM 1918 N N . PRO B 1 125 ? 13.156 2.975 -1.602 1 95.56 125 PRO B N 1
ATOM 1919 C CA . PRO B 1 125 ? 12.938 4.039 -2.584 1 95.56 125 PRO B CA 1
ATOM 1920 C C . PRO B 1 125 ? 13.188 5.434 -2.006 1 95.56 125 PRO B C 1
ATOM 1922 O O . PRO B 1 125 ? 13.07 5.633 -0.795 1 95.56 125 PRO B O 1
ATOM 1925 N N . GLU B 1 126 ? 13.602 6.375 -2.873 1 96.88 126 GLU B N 1
ATOM 1926 C CA . GLU B 1 126 ? 13.719 7.777 -2.479 1 96.88 126 GLU B CA 1
ATOM 1927 C C . GLU B 1 126 ? 12.344 8.398 -2.258 1 96.88 126 GLU B C 1
ATOM 1929 O O . GLU B 1 126 ? 11.398 8.109 -2.994 1 96.88 126 GLU B O 1
ATOM 1934 N N . LEU B 1 127 ? 12.227 9.227 -1.271 1 97.69 127 LEU B N 1
ATOM 1935 C CA . LEU B 1 127 ? 11 9.977 -1.009 1 97.69 127 LEU B CA 1
ATOM 1936 C C . LEU B 1 127 ? 11.242 11.477 -1.174 1 97.69 127 LEU B C 1
ATOM 1938 O O . LEU B 1 127 ? 12.125 12.039 -0.53 1 97.69 127 LEU B O 1
ATOM 1942 N N . GLU B 1 128 ? 10.539 12.055 -2.066 1 98.31 128 GLU B N 1
ATOM 1943 C CA . GLU B 1 128 ? 10.578 13.5 -2.252 1 98.31 128 GLU B CA 1
ATOM 1944 C C . GLU B 1 128 ? 9.266 14.148 -1.817 1 98.31 128 GLU B C 1
ATOM 1946 O O . GLU B 1 128 ? 8.203 13.82 -2.34 1 98.31 128 GLU B O 1
ATOM 1951 N N . PHE B 1 129 ? 9.375 15.039 -0.878 1 98.19 129 PHE B N 1
ATOM 1952 C CA . PHE B 1 129 ? 8.211 15.781 -0.421 1 98.19 129 PHE B CA 1
ATOM 1953 C C . PHE B 1 129 ? 8.18 17.172 -1.031 1 98.19 129 PHE B C 1
ATOM 1955 O O . PHE B 1 129 ? 9.18 17.906 -0.982 1 98.19 129 PHE B O 1
ATOM 1962 N N . VAL B 1 130 ? 7.094 17.531 -1.684 1 98.5 130 VAL B N 1
ATOM 1963 C CA . VAL B 1 130 ? 6.879 18.859 -2.258 1 98.5 130 VAL B CA 1
ATOM 1964 C C . VAL B 1 130 ? 5.652 19.5 -1.619 1 98.5 130 VAL B C 1
ATOM 1966 O O . VAL B 1 130 ? 4.527 19.031 -1.801 1 98.5 130 VAL B O 1
ATOM 1969 N N . ILE B 1 131 ? 5.836 20.578 -0.905 1 97.62 131 ILE B N 1
ATOM 1970 C CA . ILE B 1 131 ? 4.758 21.25 -0.192 1 97.62 131 ILE B CA 1
ATOM 1971 C C . ILE B 1 131 ? 4.402 22.562 -0.9 1 97.62 131 ILE B C 1
ATOM 1973 O O . ILE B 1 131 ? 5.273 23.406 -1.132 1 97.62 131 ILE B O 1
ATOM 1977 N N . GLY B 1 132 ? 3.152 22.656 -1.326 1 87.94 132 GLY B N 1
ATOM 1978 C CA . GLY B 1 132 ? 2.787 23.859 -2.072 1 87.94 132 GLY B CA 1
ATOM 1979 C C . GLY B 1 132 ? 1.537 24.531 -1.54 1 87.94 132 GLY B C 1
ATOM 1980 O O . GLY B 1 132 ? 0.794 23.953 -0.752 1 87.94 132 GLY B O 1
#